Protein 4AZ9 (pdb70)

Organism: Homo sapiens (NCBI:txid9606)

Sequence (225 aa):
GTENLYFQSMEVVYIPSFRYEESDLERGYTVFKIEVLMNGRKHFVVEKRYSEFHALHKKLKKCIKTPEIPSKHVRNWVPKVLEQQRRQQGLETYLQAVILENEELPKLLFLDFLNNVGTENNLYFQSSMEVYIPSFRYEESDLERGYTVVFKIEVLLMNGRKHFVVEKRYSEFHALHKKLKKCIKTPEIPSKHVRNWVPKVLEQRRQGLETYLQAVILENEELPKLFLDFLNVRHL

Foldseek 3Di:
DCVVPDDDDKAKAFPDKDWDDDDPDDIWMKTWMWMDDDHDIDIDIDILQVLVVLVVVVVVPDPFDDAPDSDDRDPDPVNVVVNRVRSNVRLRCQVVPDPDHDPSNCVNGVD/DVLCVQAQFKQKAQPDKDWDDDDPDDIFMWTWMWIRHNNDIDIDIDGLVRVVVLVVVCVVPDPFDDQPDPPFPCVDVVRVVVNRVRSRVRLVCQRVPDVDHDPSNCVNVVHDDD

B-factor: mean 27.68, std 10.15, range [14.05, 76.56]

Secondary structure (DSSP, 8-state):
--TT------EEEEEEEEEE--TTS--EEEEEEEEEETTEEEEEEEEHHHHHHHHHHHTTTSPPPP---S--S---HHHHHHHHHHHHHHHHHHHHH-SS--HHHHHHTT-/--GGGGGS--EEEEEEEEEE--TTSPPEEEEEEEEEETTEEEEEEE-HHHHHHHHHHHTTTSPPPPPPPS-S-TTSHHHHHHHHHHHHHHHHHHHHH-SS--HHHHHHTT----

CATH classification: 3.30.1520.10

Nearest PDB structures (foldseek):
  4az9-assembly2_A-3  TM=1.009E+00  e=9.376E-22  Homo sapiens
  2ett-assembly1_A  TM=7.775E-01  e=1.483E-07  Homo sapiens
  3p0c-assembly3_B-2  TM=7.706E-01  e=1.339E-06  Homo sapiens
  2red-assembly1_A  TM=8.421E-01  e=9.042E-05  Homo sapiens
  6koi-assembly8_O  TM=8.508E-01  e=8.491E-05  Homo sapiens

Radius of gyration: 22.61 Å; Cα contacts (8 Å, |Δi|>4): 314; chains: 2; bounding box: 45×58×61 Å

GO terms:
  GO:0005515 protein binding (F, IPI)

Structure (mmCIF, N/CA/C/O backbone):
data_4AZ9
#
_entry.id   4AZ9
#
_cell.length_a   43.526
_cell.length_b   54.241
_cell.length_c   122.660
_cell.angle_alpha   90.00
_cell.angle_beta   90.00
_cell.angle_gamma   90.00
#
_symmetry.space_group_name_H-M   'P 21 21 21'
#
loop_
_entity.id
_entity.type
_entity.pdbx_description
1 polymer 'SORTING NEXIN-24'
2 non-polymer 1,2-ETHANEDIOL
3 water water
#
loop_
_atom_site.group_PDB
_atom_site.id
_atom_site.type_symbol
_atom_site.label_atom_id
_atom_site.label_alt_id
_atom_site.label_comp_id
_atom_site.label_asym_id
_atom_site.label_entity_id
_atom_site.label_seq_id
_atom_site.pdbx_PDB_ins_code
_atom_site.Cartn_x
_atom_site.Cartn_y
_atom_site.Cartn_z
_atom_site.occupancy
_atom_site.B_iso_or_equiv
_atom_site.auth_seq_id
_atom_site.auth_comp_id
_atom_site.auth_asym_id
_atom_site.auth_atom_id
_atom_site.pdbx_PDB_model_num
ATOM 1 N N . GLY A 1 14 ? -10.823 43.141 -37.909 1.00 42.04 -8 GLY A N 1
ATOM 2 C CA . GLY A 1 14 ? -12.032 43.021 -38.790 1.00 36.72 -8 GLY A CA 1
ATOM 3 C C . GLY A 1 14 ? -12.495 41.587 -38.817 1.00 33.76 -8 GLY A C 1
ATOM 4 O O . GLY A 1 14 ? -12.935 41.078 -37.804 1.00 34.53 -8 GLY A O 1
ATOM 5 N N . THR A 1 15 ? -12.330 40.910 -39.958 1.00 28.32 -7 THR A N 1
ATOM 6 C CA . THR A 1 15 ? -12.790 39.550 -40.118 1.00 26.48 -7 THR A CA 1
ATOM 7 C C . THR A 1 15 ? -11.639 38.586 -40.142 1.00 27.71 -7 THR A C 1
ATOM 8 O O . THR A 1 15 ? -11.814 37.445 -40.584 1.00 26.04 -7 THR A O 1
ATOM 12 N N . GLU A 1 16 ? -10.490 39.034 -39.636 1.00 30.19 -6 GLU A N 1
ATOM 13 C CA . GLU A 1 16 ? -9.266 38.251 -39.710 1.00 35.62 -6 GLU A CA 1
ATOM 14 C C . GLU A 1 16 ? -9.373 36.884 -39.033 1.00 36.97 -6 GLU A C 1
ATOM 15 O O . GLU A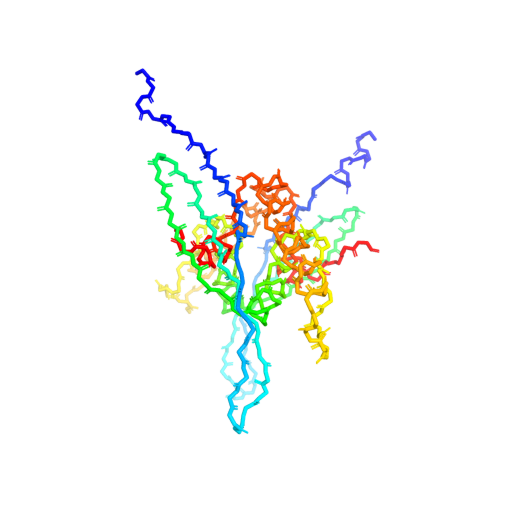 1 16 ? -8.766 35.909 -39.493 1.00 41.47 -6 GLU A O 1
ATOM 21 N N . ASN A 1 17 ? -10.126 36.809 -37.947 1.00 35.64 -5 ASN A N 1
ATOM 22 C CA . ASN A 1 17 ? -10.253 35.564 -37.206 1.00 37.82 -5 ASN A CA 1
ATOM 23 C C . ASN A 1 17 ? -11.452 34.705 -37.633 1.00 32.68 -5 ASN A C 1
ATOM 24 O O . ASN A 1 17 ? -11.737 33.687 -37.016 1.00 35.55 -5 ASN A O 1
ATOM 29 N N . LEU A 1 18 ? -12.102 35.083 -38.731 1.00 28.14 -4 LEU A N 1
ATOM 30 C CA . LEU A 1 18 ? -13.249 34.365 -39.234 1.00 25.57 -4 LEU A CA 1
ATOM 31 C C . LEU A 1 18 ? -12.894 33.581 -40.480 1.00 25.81 -4 LEU A C 1
ATOM 32 O O . LEU A 1 18 ? -12.066 34.035 -41.277 1.00 26.80 -4 LEU A O 1
ATOM 37 N N . TYR A 1 19 ? -13.511 32.410 -40.648 1.00 24.64 -3 TYR A N 1
ATOM 38 C CA . TYR A 1 19 ? -13.336 31.642 -41.873 1.00 26.19 -3 TYR A CA 1
ATOM 39 C C . TYR A 1 19 ? -14.618 30.892 -42.272 1.00 24.72 -3 TYR A C 1
ATOM 40 O O . TYR A 1 19 ? -15.459 30.581 -41.455 1.00 22.55 -3 TYR A O 1
ATOM 49 N N . PHE A 1 20 ? -14.746 30.611 -43.559 1.00 23.83 -2 PHE A N 1
ATOM 50 C CA . PHE A 1 20 ? -15.891 29.843 -44.046 1.00 25.30 -2 PHE A CA 1
ATOM 51 C C . PHE A 1 20 ? -15.738 28.366 -43.838 1.00 28.41 -2 PHE A C 1
ATOM 52 O O . PHE A 1 20 ? -14.675 27.798 -44.093 1.00 29.57 -2 PHE A O 1
ATOM 60 N N . GLN A 1 21 ? -16.821 27.730 -43.439 1.00 29.70 -1 GLN A N 1
ATOM 61 C CA . GLN A 1 21 ? -16.841 26.295 -43.247 1.00 35.73 -1 GLN A CA 1
ATOM 62 C C . GLN A 1 21 ? -17.718 25.866 -44.365 1.00 39.18 -1 GLN A C 1
ATOM 63 O O . GLN A 1 21 ? -18.933 25.991 -44.285 1.00 43.00 -1 GLN A O 1
ATOM 65 N N . SER A 1 22 ? -17.090 25.441 -45.446 1.00 41.42 0 SER A N 1
ATOM 66 C CA . SER A 1 22 ? -17.783 25.195 -46.670 1.00 46.59 0 SER A CA 1
ATOM 67 C C . SER A 1 22 ? -17.207 23.901 -47.234 1.00 49.05 0 SER A C 1
ATOM 68 O O . SER A 1 22 ? -16.039 23.807 -47.543 1.00 51.00 0 SER A O 1
ATOM 71 N N . MET A 1 23 ? -18.007 22.880 -47.288 1.00 34.80 1 MET A N 1
ATOM 72 C CA . MET A 1 23 ? -17.550 21.650 -47.938 1.00 33.35 1 MET A CA 1
ATOM 73 C C . MET A 1 23 ? -18.724 21.108 -48.650 1.00 30.75 1 MET A C 1
ATOM 74 O O . MET A 1 23 ? -19.796 21.050 -48.058 1.00 29.99 1 MET A O 1
ATOM 79 N N . GLU A 1 24 ? -18.540 20.731 -49.923 1.00 28.59 2 GLU A N 1
ATOM 80 C CA . GLU A 1 24 ? -19.547 19.995 -50.672 1.00 27.64 2 GLU A CA 1
ATOM 81 C C . GLU A 1 24 ? -18.914 18.698 -51.181 1.00 24.98 2 GLU A C 1
ATOM 82 O O . GLU A 1 24 ? -17.710 18.648 -51.428 1.00 24.89 2 GLU A O 1
ATOM 88 N N . VAL A 1 25 ? -19.735 17.682 -51.347 1.00 22.75 3 VAL A N 1
ATOM 89 C CA A VAL A 1 25 ? -19.264 16.369 -51.834 0.78 22.17 3 VAL A CA 1
ATOM 90 C CA B VAL A 1 25 ? -19.258 16.396 -51.816 0.22 21.69 3 VAL A CA 1
ATOM 91 C C . VAL A 1 25 ? -20.225 15.815 -52.857 1.00 21.22 3 VAL A C 1
ATOM 92 O O . VAL A 1 25 ? -21.459 15.977 -52.729 1.00 22.22 3 VAL A O 1
ATOM 99 N N . TYR A 1 26 ? -19.655 15.233 -53.913 1.00 21.01 4 TYR A N 1
ATOM 100 C CA . TYR A 1 26 ? -20.407 14.559 -55.000 1.00 21.59 4 TYR A CA 1
ATOM 101 C C . TYR A 1 26 ? -19.671 13.288 -55.368 1.00 20.45 4 TYR A C 1
ATOM 102 O O . TYR A 1 26 ? -18.487 13.115 -55.037 1.00 18.82 4 TYR A O 1
ATOM 111 N N . ILE A 1 27 ? -20.394 12.364 -55.992 1.00 20.56 5 ILE A N 1
ATOM 112 C CA . ILE A 1 27 ? -19.773 11.143 -56.520 1.00 18.90 5 ILE A CA 1
ATOM 113 C C . ILE A 1 27 ? -20.145 11.090 -58.015 1.00 20.33 5 ILE A C 1
ATOM 114 O O . ILE A 1 27 ? -21.156 10.484 -58.394 1.00 20.78 5 ILE A O 1
ATOM 119 N N . PRO A 1 28 ? -19.335 11.733 -58.881 1.00 20.95 6 PRO A N 1
ATOM 120 C CA . PRO A 1 28 ? -19.721 11.834 -60.277 1.00 22.76 6 PRO A CA 1
ATOM 121 C C . PRO A 1 28 ? -19.535 10.556 -61.102 1.00 22.54 6 PRO A C 1
ATOM 122 O O . PRO A 1 28 ? -20.122 10.441 -62.158 1.00 24.77 6 PRO A O 1
ATOM 126 N N . SER A 1 29 ? -18.702 9.644 -60.639 1.00 21.76 7 SER A N 1
ATOM 127 C CA . SER A 1 29 ? -18.326 8.491 -61.478 1.00 21.27 7 SER A CA 1
ATOM 128 C C . SER A 1 29 ? -17.994 7.260 -60.676 1.00 20.03 7 SER A C 1
ATOM 129 O O . SER A 1 29 ? -17.680 7.335 -59.481 1.00 17.96 7 SER A O 1
ATOM 132 N N . PHE A 1 30 ? -18.079 6.121 -61.353 1.00 19.21 8 PHE A N 1
ATOM 133 C CA . PHE A 1 30 ? -17.652 4.877 -60.819 1.00 18.92 8 PHE A CA 1
ATOM 134 C C . PHE A 1 30 ? -17.067 3.949 -61.875 1.00 18.72 8 PHE A C 1
ATOM 135 O O . PHE A 1 30 ? -17.296 4.102 -63.079 1.00 18.46 8 PHE A O 1
ATOM 143 N N . ARG A 1 31 ? -16.344 2.947 -61.403 1.00 18.20 9 ARG A N 1
ATOM 144 C CA . ARG A 1 31 ? -15.855 1.831 -62.252 1.00 20.72 9 ARG A CA 1
ATOM 145 C C . ARG A 1 31 ? -16.024 0.481 -61.536 1.00 21.21 9 ARG A C 1
ATOM 146 O O . ARG A 1 31 ? -15.725 0.354 -60.334 1.00 21.76 9 ARG A O 1
ATOM 154 N N . TYR A 1 32 ? -16.526 -0.500 -62.267 1.00 19.16 10 TYR A N 1
ATOM 155 C CA . TYR A 1 32 ? -16.632 -1.863 -61.785 1.00 18.95 10 TYR A CA 1
ATOM 156 C C . TYR A 1 32 ? -15.535 -2.661 -62.478 1.00 19.02 10 TYR A C 1
ATOM 157 O O . TYR A 1 32 ? -15.434 -2.645 -63.708 1.00 18.28 10 TYR A O 1
ATOM 166 N N . GLU A 1 33 ? -14.709 -3.324 -61.668 1.00 20.15 11 GLU A N 1
ATOM 167 C CA . GLU A 1 33 ? -13.490 -3.982 -62.126 1.00 21.70 11 GLU A CA 1
ATOM 168 C C . GLU A 1 33 ? -13.604 -5.474 -61.842 1.00 21.55 11 GLU A C 1
ATOM 169 O O . GLU A 1 33 ? -13.875 -5.888 -60.719 1.00 20.14 11 GLU A O 1
ATOM 175 N N . GLU A 1 34 ? -13.361 -6.286 -62.847 1.00 23.13 12 GLU A N 1
ATOM 176 C CA . GLU A 1 34 ? -13.257 -7.700 -62.652 1.00 26.02 12 GLU A CA 1
ATOM 177 C C . GLU A 1 34 ? -11.914 -8.190 -63.186 1.00 27.29 12 GLU A C 1
ATOM 178 O O . GLU A 1 34 ? -11.568 -7.918 -64.298 1.00 24.91 12 GLU A O 1
ATOM 184 N N . SER A 1 35 ? -11.165 -8.924 -62.374 1.00 31.81 13 SER A N 1
ATOM 185 C CA . SER A 1 35 ? -9.849 -9.426 -62.825 1.00 37.06 13 SER A CA 1
ATOM 186 C C . SER A 1 35 ? -9.597 -10.820 -62.337 1.00 40.84 13 SER A C 1
ATOM 187 O O . SER A 1 35 ? -9.956 -11.160 -61.229 1.00 39.53 13 SER A O 1
ATOM 190 N N . ASP A 1 36 ? -8.951 -11.615 -63.195 1.00 45.53 14 ASP A N 1
ATOM 191 C CA . ASP A 1 36 ? -9.152 -13.086 -63.304 1.00 48.96 14 ASP A CA 1
ATOM 192 C C . ASP A 1 36 ? -9.287 -13.966 -62.065 1.00 48.40 14 ASP A C 1
ATOM 193 O O . ASP A 1 36 ? -10.102 -14.904 -62.055 1.00 54.01 14 ASP A O 1
ATOM 198 N N . LEU A 1 37 ? -8.468 -13.725 -61.050 1.00 47.02 15 LEU A N 1
ATOM 199 C CA . LEU A 1 37 ? -8.548 -14.527 -59.813 1.00 46.84 15 LEU A CA 1
ATOM 200 C C . LEU A 1 37 ? -9.143 -13.756 -58.641 1.00 45.68 15 LEU A C 1
ATOM 201 O O . LEU A 1 37 ? -8.931 -14.128 -57.474 1.00 44.99 15 LEU A O 1
ATOM 206 N N . GLU A 1 38 ? -9.840 -12.662 -58.940 1.00 41.21 16 GLU A N 1
ATOM 207 C CA . GLU A 1 38 ? -10.385 -11.814 -57.906 1.00 40.32 16 GLU A CA 1
ATOM 208 C C . GLU A 1 38 ? -11.899 -11.665 -57.967 1.00 37.33 16 GLU A C 1
ATOM 209 O O . GLU A 1 38 ? -12.529 -11.826 -59.012 1.00 38.94 16 GLU A O 1
ATOM 215 N N . ARG A 1 39 ? -12.463 -11.321 -56.817 1.00 35.72 17 ARG A N 1
ATOM 216 C CA . ARG A 1 39 ? -13.844 -10.917 -56.724 1.00 34.45 17 ARG A CA 1
ATOM 217 C C . ARG A 1 39 ? -13.973 -9.573 -57.485 1.00 30.07 17 ARG A C 1
ATOM 218 O O . ARG A 1 39 ? -13.094 -8.742 -57.361 1.00 31.47 17 ARG A O 1
ATOM 220 N N . GLY A 1 40 ? -15.021 -9.382 -58.272 1.00 29.03 18 GLY A N 1
ATOM 221 C CA . GLY A 1 40 ? -15.313 -8.073 -58.866 1.00 27.34 18 GLY A CA 1
ATOM 222 C C . GLY A 1 40 ? -15.527 -7.069 -57.759 1.00 25.82 18 GLY A C 1
ATOM 223 O O . GLY A 1 40 ? -15.922 -7.434 -56.641 1.00 26.72 18 GLY A O 1
ATOM 224 N N . TYR A 1 41 ? -15.197 -5.804 -58.014 1.00 23.16 19 TYR A N 1
ATOM 225 C CA . TYR A 1 41 ? -15.349 -4.766 -56.988 1.00 21.71 19 TYR A CA 1
ATOM 226 C C . TYR A 1 41 ? -15.624 -3.443 -57.706 1.00 20.22 19 TYR A C 1
ATOM 227 O O . TYR A 1 41 ? -15.315 -3.314 -58.891 1.00 18.27 19 TYR A O 1
ATOM 236 N N . THR A 1 42 ? -16.222 -2.491 -56.995 1.00 18.93 20 THR A N 1
ATOM 237 C CA . THR A 1 42 ? -16.551 -1.212 -57.576 1.00 18.39 20 THR A CA 1
ATOM 238 C C . THR A 1 42 ? -15.806 -0.102 -56.863 1.00 19.22 20 THR A C 1
ATOM 239 O O . THR A 1 42 ? -15.738 -0.105 -55.623 1.00 19.96 20 THR A O 1
ATOM 243 N N . VAL A 1 43 ? -15.291 0.860 -57.629 1.00 17.96 21 VAL A N 1
ATOM 244 C CA . VAL A 1 43 ? -14.582 2.015 -57.086 1.00 17.59 21 VAL A CA 1
ATOM 245 C C . VAL A 1 43 ? -15.371 3.270 -57.445 1.00 17.47 21 VAL A C 1
ATOM 246 O O . VAL A 1 43 ? -15.672 3.485 -58.648 1.00 18.45 21 VAL A O 1
ATOM 250 N N . PHE A 1 44 ? -15.689 4.072 -56.442 1.00 16.39 22 PHE A N 1
ATOM 251 C CA . PHE A 1 44 ? -16.434 5.298 -56.614 1.00 16.65 22 PHE A CA 1
ATOM 252 C C . PHE A 1 44 ? -15.469 6.499 -56.519 1.00 17.88 22 PHE A C 1
ATOM 253 O O . PHE A 1 44 ? -14.645 6.562 -55.619 1.00 19.03 22 PHE A O 1
ATOM 261 N N . LYS A 1 45 ? -15.615 7.460 -57.418 1.00 17.83 23 LYS A N 1
ATOM 262 C CA . LYS A 1 45 ? -14.809 8.686 -57.406 1.00 18.30 23 LYS A CA 1
ATOM 263 C C . LYS A 1 45 ? -15.599 9.787 -56.729 1.00 18.37 23 LYS A C 1
ATOM 264 O O . LYS A 1 45 ? -16.625 10.211 -57.243 1.00 18.24 23 LYS A O 1
ATOM 268 N N . ILE A 1 46 ? -15.088 10.225 -55.588 1.00 17.62 24 ILE A N 1
ATOM 269 C CA . ILE A 1 46 ? -15.718 11.261 -54.772 1.00 18.41 24 ILE A CA 1
ATOM 270 C C . ILE A 1 46 ? -15.036 12.588 -55.089 1.00 20.13 24 ILE A C 1
ATOM 271 O O . ILE A 1 46 ? -13.793 12.697 -55.050 1.00 21.05 24 ILE A O 1
ATOM 276 N N . GLU A 1 47 ? -15.829 13.589 -55.391 1.00 20.40 25 GLU A N 1
ATOM 277 C CA . GLU A 1 47 ? -15.353 14.945 -55.646 1.00 23.20 25 GLU A CA 1
ATOM 278 C C . GLU A 1 47 ? -15.601 15.759 -54.391 1.00 23.28 25 GLU A C 1
ATOM 279 O O . GLU A 1 47 ? -16.733 15.786 -53.919 1.00 22.82 25 GLU A O 1
ATOM 285 N N . VAL A 1 48 ? -14.552 16.416 -53.878 1.00 24.90 26 VAL A N 1
ATOM 286 C CA . VAL A 1 48 ? -14.652 17.196 -52.655 1.00 23.84 26 VAL A CA 1
ATOM 287 C C . VAL A 1 48 ? -14.343 18.665 -52.962 1.00 26.10 26 VAL A C 1
ATOM 288 O O . VAL A 1 48 ? -13.284 18.995 -53.483 1.00 26.03 26 VAL A O 1
ATOM 292 N N . LEU A 1 49 ? -15.294 19.524 -52.632 1.00 28.17 27 LEU A N 1
ATOM 293 C CA . LEU A 1 49 ? -15.161 20.958 -52.893 1.00 32.65 27 LEU A CA 1
ATOM 294 C C . LEU A 1 49 ? -15.068 21.730 -51.609 1.00 34.88 27 LEU A C 1
ATOM 295 O O . LEU A 1 49 ? -15.933 21.622 -50.761 1.00 32.61 27 LEU A O 1
ATOM 300 N N . MET A 1 50 ? -14.038 22.566 -51.474 1.00 41.63 28 MET A N 1
ATOM 301 C CA . MET A 1 50 ? -13.981 23.467 -50.327 1.00 45.32 28 MET A CA 1
ATOM 302 C C . MET A 1 50 ? -12.996 24.602 -50.492 1.00 50.39 28 MET A C 1
ATOM 303 O O . MET A 1 50 ? -11.981 24.453 -51.184 1.00 52.68 28 MET A O 1
ATOM 308 N N . ASN A 1 51 ? -13.312 25.735 -49.861 1.00 49.98 29 ASN A N 1
ATOM 309 C CA . ASN A 1 51 ? -12.379 26.862 -49.746 1.00 55.08 29 ASN A CA 1
ATOM 310 C C . ASN A 1 51 ? -11.755 27.232 -51.068 1.00 53.61 29 ASN A C 1
ATOM 311 O O . ASN A 1 51 ? -10.564 27.530 -51.123 1.00 59.91 29 ASN A O 1
ATOM 313 N N . GLY A 1 52 ? -12.559 27.228 -52.130 1.00 53.91 30 GLY A N 1
ATOM 314 C CA . GLY A 1 52 ? -12.082 27.587 -53.460 1.00 56.68 30 GLY A CA 1
ATOM 315 C C . GLY A 1 52 ? -11.267 26.532 -54.198 1.00 56.69 30 GLY A C 1
ATOM 316 O O . GLY A 1 52 ? -10.574 26.872 -55.157 1.00 59.42 30 GLY A O 1
ATOM 317 N N . ARG A 1 53 ? -11.343 25.264 -53.783 1.00 51.87 31 ARG A N 1
ATOM 318 C CA . ARG A 1 53 ? -10.603 24.203 -54.470 1.00 50.15 31 ARG A CA 1
ATOM 319 C C . ARG A 1 53 ? -11.340 22.858 -54.483 1.00 46.13 31 ARG A C 1
ATOM 320 O O . ARG A 1 53 ? -12.257 22.612 -53.715 1.00 46.14 31 ARG A O 1
ATOM 322 N N . LYS A 1 54 ? -10.880 21.987 -55.356 1.00 44.12 32 LYS A N 1
ATOM 323 C CA . LYS A 1 54 ? -11.571 20.741 -55.665 1.00 40.40 32 LYS A CA 1
ATOM 324 C C . LYS A 1 54 ? -10.508 19.663 -55.639 1.00 37.32 32 LYS A C 1
ATOM 325 O O . LYS A 1 54 ? -9.379 19.894 -56.048 1.00 39.36 32 LYS A O 1
ATOM 329 N N . HIS A 1 55 ? -10.846 18.496 -55.133 1.00 32.15 33 HIS A N 1
ATOM 330 C CA . HIS A 1 55 ? -9.959 17.349 -55.251 1.00 30.53 33 HIS A CA 1
ATOM 331 C C . HIS A 1 55 ? -10.829 16.120 -55.331 1.00 28.50 33 HIS A C 1
ATOM 332 O O . HIS A 1 55 ? -12.038 16.161 -55.079 1.00 27.19 33 HIS A O 1
ATOM 339 N N . PHE A 1 56 ? -10.202 15.024 -55.721 1.00 28.36 34 PHE A N 1
ATOM 340 C CA . PHE A 1 56 ? -10.897 13.760 -55.927 1.00 27.35 34 PHE A CA 1
ATOM 341 C C . PHE A 1 56 ? -10.289 12.683 -55.055 1.00 25.95 34 PHE A C 1
ATOM 342 O O . PHE A 1 56 ? -9.091 12.679 -54.800 1.00 27.28 34 PHE A O 1
ATOM 350 N N . VAL A 1 57 ? -11.136 11.776 -54.580 1.00 24.07 35 VAL A N 1
ATOM 351 C CA A VAL A 1 57 ? -10.620 10.602 -53.906 0.70 23.25 35 VAL A CA 1
ATOM 352 C CA B VAL A 1 57 ? -10.698 10.634 -53.817 0.30 22.90 35 VAL A CA 1
ATOM 353 C C . VAL A 1 57 ? -11.421 9.392 -54.340 1.00 21.71 35 VAL A C 1
ATOM 354 O O . VAL A 1 57 ? -12.633 9.430 -54.437 1.00 21.01 35 VAL A O 1
ATOM 361 N N . GLU A 1 58 ? -10.709 8.317 -54.645 1.00 20.94 36 GLU A N 1
ATOM 362 C CA . GLU A 1 58 ? -11.378 7.045 -55.059 1.00 21.65 36 GLU A CA 1
ATOM 363 C C . GLU A 1 58 ? -11.506 6.103 -53.884 1.00 20.61 36 GLU A C 1
ATOM 364 O O . GLU A 1 58 ? -10.556 5.914 -53.139 1.00 21.88 36 GLU A O 1
ATOM 370 N N . LYS A 1 59 ? -12.665 5.485 -53.736 1.00 18.94 37 LYS A N 1
ATOM 371 C CA . LYS A 1 59 ? -12.909 4.539 -52.650 1.00 19.07 37 LYS A CA 1
ATOM 372 C C . LYS A 1 59 ? -13.685 3.340 -53.169 1.00 18.88 37 LYS A C 1
ATOM 373 O O . LYS A 1 59 ? -14.677 3.491 -53.894 1.00 18.05 37 LYS A O 1
ATOM 379 N N . ARG A 1 60 ? -13.273 2.157 -52.755 1.00 20.71 38 ARG A N 1
ATOM 380 C CA . ARG A 1 60 ? -14.082 0.959 -53.047 1.00 20.71 38 ARG A CA 1
ATOM 381 C C . ARG A 1 60 ? -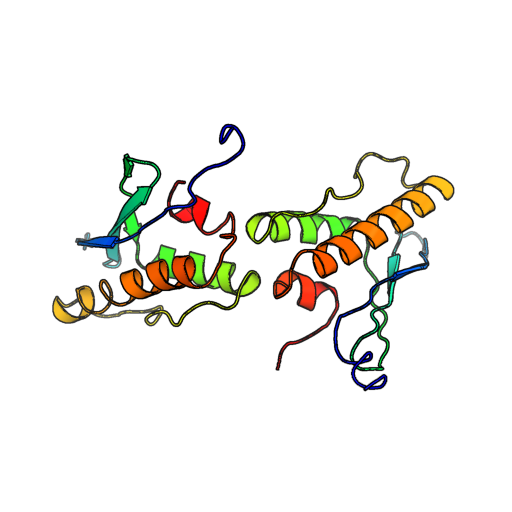15.327 0.961 -52.188 1.00 18.84 38 ARG A C 1
ATOM 382 O O . ARG A 1 60 ? -15.370 1.576 -51.088 1.00 18.46 38 ARG A O 1
ATOM 390 N N . TYR A 1 61 ? -16.337 0.249 -52.670 1.00 17.71 39 TYR A N 1
ATOM 391 C CA . TYR A 1 61 ? -17.559 0.147 -51.950 1.00 16.98 39 TYR A CA 1
ATOM 392 C C . TYR A 1 61 ? -17.323 -0.304 -50.521 1.00 16.99 39 TYR A C 1
ATOM 393 O O . TYR A 1 61 ? -17.914 0.257 -49.586 1.00 17.17 39 TYR A O 1
ATOM 402 N N . SER A 1 62 ? -16.442 -1.276 -50.321 1.00 18.83 40 SER A N 1
ATOM 403 C CA . SER A 1 62 ? -16.168 -1.751 -48.969 1.00 19.97 40 SER A CA 1
ATOM 404 C C . SER A 1 62 ? -15.630 -0.659 -48.029 1.00 19.27 40 SER A C 1
ATOM 405 O O . SER A 1 62 ? -15.834 -0.714 -46.801 1.00 20.06 40 SER A O 1
ATOM 408 N N . GLU A 1 63 ? -14.906 0.300 -48.572 1.00 18.41 41 GLU A N 1
ATOM 409 C CA . GLU A 1 63 ? -14.334 1.355 -47.748 1.00 18.52 41 GLU A CA 1
ATOM 410 C C . GLU A 1 63 ? -15.396 2.293 -47.171 1.00 17.13 41 GLU A C 1
ATOM 411 O O . GLU A 1 63 ? -15.231 2.834 -46.054 1.00 16.92 41 GLU A O 1
ATOM 417 N N . PHE A 1 64 ? -16.503 2.450 -47.895 1.00 16.85 42 PHE A N 1
ATOM 418 C CA . PHE A 1 64 ? -17.619 3.228 -47.365 1.00 16.78 42 PHE A CA 1
ATOM 419 C C . PHE A 1 64 ? -18.200 2.527 -46.143 1.00 16.31 42 PHE A C 1
ATOM 420 O O . PHE A 1 64 ? -18.551 3.165 -45.165 1.00 15.33 42 PHE A O 1
ATOM 428 N N . HIS A 1 65 ? -18.332 1.207 -46.209 1.00 17.04 43 HIS A N 1
ATOM 429 C CA . HIS A 1 65 ? -18.881 0.471 -45.081 1.00 18.08 43 HIS A CA 1
ATOM 430 C C . HIS A 1 65 ? -17.958 0.391 -43.887 1.00 18.64 43 HIS A C 1
ATOM 431 O O . HIS A 1 65 ? -18.421 0.426 -42.746 1.00 18.82 43 HIS A O 1
ATOM 438 N N . ALA A 1 66 ? -16.649 0.333 -44.142 1.00 19.35 44 ALA A N 1
ATOM 439 C CA . ALA A 1 66 ? -15.659 0.407 -43.073 1.00 19.55 44 ALA A CA 1
ATOM 440 C C . ALA A 1 66 ? -15.729 1.775 -42.351 1.00 19.55 44 ALA A C 1
ATOM 441 O O . ALA A 1 66 ? -15.640 1.846 -41.117 1.00 19.85 44 ALA A O 1
ATOM 443 N N . LEU A 1 67 ? -15.868 2.843 -43.124 1.00 18.41 45 LEU A N 1
ATOM 444 C CA . LEU A 1 67 ? -16.141 4.192 -42.591 1.00 18.03 45 LEU A CA 1
ATOM 445 C C . LEU A 1 67 ? -17.371 4.197 -41.716 1.00 18.48 45 LEU A C 1
ATOM 446 O O . LEU A 1 67 ? -17.337 4.669 -40.574 1.00 18.79 45 LEU A O 1
ATOM 451 N N . HIS A 1 68 ? -18.472 3.662 -42.251 1.00 17.68 46 HIS A N 1
ATOM 452 C CA . HIS A 1 68 ? -19.757 3.706 -41.592 1.00 17.45 46 HIS A CA 1
ATOM 453 C C . HIS A 1 68 ? -19.687 3.015 -40.245 1.00 18.12 46 HIS A C 1
ATOM 454 O O . HIS A 1 68 ? -20.196 3.538 -39.253 1.00 18.35 46 HIS A O 1
ATOM 461 N N . LYS A 1 69 ? -19.021 1.858 -40.204 1.00 19.01 47 LYS A N 1
ATOM 462 C CA . LYS A 1 69 ? -18.908 1.096 -38.971 1.00 20.57 47 LYS A CA 1
ATOM 463 C C . LYS A 1 69 ? -18.227 1.917 -37.890 1.00 20.44 47 LYS A C 1
ATOM 464 O O . LYS A 1 69 ? -18.655 1.928 -36.747 1.00 20.34 47 LYS A O 1
ATOM 470 N N . LYS A 1 70 ? -17.168 2.607 -38.262 1.00 21.10 48 LYS A N 1
ATOM 471 C CA . LYS A 1 70 ? -16.482 3.484 -37.332 1.00 23.30 48 LYS A CA 1
ATOM 472 C C . LYS A 1 70 ? -17.269 4.718 -36.976 1.00 20.86 48 LYS A C 1
ATOM 473 O O . LYS A 1 70 ? -17.320 5.114 -35.806 1.00 19.94 48 LYS A O 1
ATOM 478 N N . LEU A 1 71 ? -17.902 5.334 -37.967 1.00 20.35 49 LEU A N 1
ATOM 479 C CA . LEU A 1 71 ? -18.634 6.576 -37.753 1.00 20.56 49 LEU A CA 1
ATOM 480 C C . LEU A 1 71 ? -19.786 6.422 -36.779 1.00 21.12 49 LEU A C 1
ATOM 481 O O . LEU A 1 71 ? -20.077 7.353 -36.050 1.00 21.52 49 LEU A O 1
ATOM 486 N N . LYS A 1 72 ? -20.434 5.268 -36.790 1.00 20.84 50 LYS A N 1
ATOM 487 C CA . LYS A 1 72 ? -21.570 4.999 -35.926 1.00 24.14 50 LYS A CA 1
ATOM 488 C C . LYS A 1 72 ? -21.191 5.106 -34.467 1.00 23.86 50 LYS A C 1
ATOM 489 O O . LYS A 1 72 ? -22.040 5.362 -33.641 1.00 23.64 50 LYS A O 1
ATOM 495 N N . LYS A 1 73 ? -19.919 4.887 -34.168 1.00 22.50 51 LYS A N 1
ATOM 496 C CA . LYS A 1 73 ? -19.424 5.001 -32.803 1.00 24.56 51 LYS A CA 1
ATOM 497 C C . LYS A 1 73 ? -19.211 6.454 -32.382 1.00 22.70 51 LYS A C 1
ATOM 498 O O . LYS A 1 73 ? -18.960 6.712 -31.202 1.00 22.23 51 LYS A O 1
ATOM 504 N N . CYS A 1 74 ? -19.202 7.357 -33.359 1.00 21.65 52 CYS A N 1
ATOM 505 C CA . CYS A 1 74 ? -18.971 8.781 -33.172 1.00 22.94 52 CYS A CA 1
ATOM 506 C C . CYS A 1 74 ? -20.259 9.592 -33.168 1.00 23.04 52 CYS A C 1
ATOM 507 O O . CYS A 1 74 ? -20.442 10.483 -32.339 1.00 22.56 52 CYS A O 1
ATOM 510 N N . ILE A 1 75 ? -21.110 9.344 -34.161 1.00 22.39 53 ILE A N 1
ATOM 511 C CA . ILE A 1 75 ? -22.284 10.152 -34.394 1.00 23.52 53 ILE A CA 1
ATOM 512 C C . ILE A 1 75 ? -23.445 9.287 -34.773 1.00 23.93 53 ILE A C 1
ATOM 513 O O . ILE A 1 75 ? -23.270 8.122 -35.099 1.00 23.98 53 ILE A O 1
ATOM 518 N N . LYS A 1 76 ? -24.633 9.860 -34.751 1.00 25.17 54 LYS A N 1
ATOM 519 C CA . LYS A 1 76 ? -25.789 9.245 -35.384 1.00 25.58 54 LYS A CA 1
ATOM 520 C C . LYS A 1 76 ? -25.613 9.383 -36.902 1.00 25.09 54 LYS A C 1
ATOM 521 O O . LYS A 1 76 ? -25.475 10.487 -37.401 1.00 25.36 54 LYS A O 1
ATOM 524 N N . THR A 1 77 ? -25.581 8.261 -37.601 1.00 25.05 55 THR A N 1
ATOM 525 C CA . THR A 1 77 ? -25.261 8.269 -39.046 1.00 24.50 55 THR A CA 1
ATOM 526 C C . THR A 1 77 ? -26.531 8.291 -39.846 1.00 24.51 55 THR A C 1
ATOM 527 O O . THR A 1 77 ? -27.539 7.828 -39.378 1.00 25.49 55 THR A O 1
ATOM 531 N N . PRO A 1 78 ? -26.472 8.800 -41.076 1.00 23.59 56 PRO A N 1
ATOM 532 C CA . PRO A 1 78 ? -27.577 8.624 -42.001 1.00 24.47 56 PRO A CA 1
ATOM 533 C C . PRO A 1 78 ? -27.715 7.150 -42.420 1.00 24.28 56 PRO A C 1
ATOM 534 O O . PRO A 1 78 ? -26.796 6.351 -42.195 1.00 23.96 56 PRO A O 1
ATOM 538 N N . GLU A 1 79 ? -28.834 6.812 -43.077 1.00 25.45 57 GLU A N 1
ATOM 539 C CA . GLU A 1 79 ? -28.969 5.485 -43.682 1.00 25.13 57 GLU A CA 1
ATOM 540 C C . GLU A 1 79 ? -27.939 5.311 -44.805 1.00 22.82 57 GLU A C 1
ATOM 541 O O . GLU A 1 79 ? -27.632 6.253 -45.526 1.00 22.72 57 GLU A O 1
ATOM 544 N N . ILE A 1 80 ? -27.418 4.100 -44.953 1.00 22.97 58 ILE A N 1
ATOM 545 C CA . ILE A 1 80 ? -26.466 3.779 -46.019 1.00 21.74 58 ILE A CA 1
ATOM 546 C C . ILE A 1 80 ? -27.013 2.557 -46.794 1.00 21.45 58 ILE A C 1
ATOM 547 O O . ILE A 1 80 ? -27.686 1.717 -46.195 1.00 20.31 58 ILE A O 1
ATOM 552 N N . PRO A 1 81 ? -26.720 2.454 -48.110 1.00 22.15 59 PRO A N 1
ATOM 553 C CA . PRO A 1 81 ? -27.105 1.266 -48.849 1.00 22.46 59 PRO A CA 1
ATOM 554 C C . PRO A 1 81 ? -26.445 0.026 -48.277 1.00 21.67 59 PRO A C 1
ATOM 555 O O . PRO A 1 81 ? -25.441 0.119 -47.602 1.00 20.46 59 PRO A O 1
ATOM 559 N N . SER A 1 82 ? -26.987 -1.137 -48.582 1.00 23.21 60 SER A N 1
ATOM 560 C CA . SER A 1 82 ? -26.567 -2.349 -47.923 1.00 23.98 60 SER A CA 1
ATOM 561 C C . SER A 1 82 ? -25.105 -2.667 -48.183 1.00 22.88 60 SER A C 1
ATOM 562 O O . SER A 1 82 ? -24.565 -2.340 -49.231 1.00 22.62 60 SER A O 1
ATOM 565 N N . LYS A 1 83 ? -24.466 -3.288 -47.201 1.00 23.03 61 LYS A N 1
ATOM 566 C CA . LYS A 1 83 ? -23.015 -3.569 -47.269 1.00 23.36 61 LYS A CA 1
ATOM 567 C C . LYS A 1 83 ? -22.659 -4.486 -48.421 1.00 24.33 61 LYS A C 1
ATOM 568 O O . LYS A 1 83 ? -21.607 -4.371 -49.017 1.00 24.24 61 LYS A O 1
ATOM 574 N N . HIS A 1 84 ? -23.506 -5.445 -48.717 1.00 24.66 62 HIS A N 1
ATOM 575 C CA . HIS A 1 84 ? -23.137 -6.379 -49.778 1.00 26.85 62 HIS A CA 1
ATOM 576 C C . HIS A 1 84 ? -24.018 -6.279 -50.997 1.00 25.67 62 HIS A C 1
ATOM 577 O O . HIS A 1 84 ? -25.200 -5.985 -50.912 1.00 25.17 62 HIS A O 1
ATOM 584 N N . VAL A 1 85 ? -23.387 -6.456 -52.155 1.00 24.52 63 VAL A N 1
ATOM 585 C CA . VAL A 1 85 ? -23.998 -6.367 -53.469 1.00 23.25 63 VAL A CA 1
ATOM 586 C C . VAL A 1 85 ? -23.398 -7.523 -54.233 1.00 24.01 63 VAL A C 1
ATOM 587 O O . VAL A 1 85 ? -22.168 -7.577 -54.388 1.00 23.63 63 VAL A O 1
ATOM 591 N N . ARG A 1 86 ? -24.220 -8.465 -54.679 1.00 23.78 64 ARG A N 1
ATOM 592 C CA . ARG A 1 86 ? -23.721 -9.628 -55.395 1.00 24.88 64 ARG A CA 1
ATOM 593 C C . ARG A 1 86 ? -23.436 -9.311 -56.855 1.00 25.23 64 ARG A C 1
ATOM 594 O O . ARG A 1 86 ? -22.427 -9.738 -57.389 1.00 26.59 64 ARG A O 1
ATOM 602 N N . ASN A 1 87 ? -24.346 -8.589 -57.487 1.00 25.25 65 ASN A N 1
ATOM 603 C CA . ASN A 1 87 ? -24.342 -8.393 -58.945 1.00 25.87 65 ASN A CA 1
ATOM 604 C C . ASN A 1 87 ? -24.345 -6.942 -59.312 1.00 23.05 65 ASN A C 1
ATOM 605 O O . ASN A 1 87 ? -25.378 -6.277 -59.170 1.00 23.23 65 ASN A O 1
ATOM 610 N N . TRP A 1 88 ? -23.204 -6.431 -59.774 1.00 21.52 66 TRP A N 1
ATOM 611 C CA . TRP A 1 88 ? -23.108 -5.009 -60.122 1.00 20.81 66 TRP A CA 1
ATOM 612 C C . TRP A 1 88 ? -23.584 -4.715 -61.538 1.00 21.19 66 TRP A C 1
ATOM 613 O O . TRP A 1 88 ? -22.801 -4.331 -62.391 1.00 22.69 66 TRP A O 1
ATOM 624 N N . VAL A 1 89 ? -24.872 -4.881 -61.796 1.00 20.53 67 VAL A N 1
ATOM 625 C CA . VAL A 1 89 ? -25.439 -4.477 -63.069 1.00 20.32 67 VAL A CA 1
ATOM 626 C C . VAL A 1 89 ? -25.546 -2.933 -63.072 1.00 20.55 67 VAL A C 1
ATOM 627 O O . VAL A 1 89 ? -25.555 -2.299 -62.011 1.00 19.86 67 VAL A O 1
ATOM 631 N N . PRO A 1 90 ? -25.662 -2.323 -64.259 1.00 20.70 68 PRO A N 1
ATOM 632 C CA . PRO A 1 90 ? -25.634 -0.845 -64.324 1.00 21.50 68 PRO A CA 1
ATOM 633 C C . PRO A 1 90 ? -26.649 -0.103 -63.479 1.00 20.83 68 PRO A C 1
ATOM 634 O O . PRO A 1 90 ? -26.294 0.878 -62.849 1.00 20.40 68 PRO A O 1
ATOM 638 N N . LYS A 1 91 ? -27.883 -0.585 -63.389 1.00 21.75 69 LYS A N 1
ATOM 639 C CA . LYS A 1 91 ? -28.834 0.112 -62.539 1.00 22.35 69 LYS A CA 1
ATOM 640 C C . LYS A 1 91 ? -28.510 0.042 -61.036 1.00 21.05 69 LYS A C 1
ATOM 641 O O . LYS A 1 91 ? -28.787 0.960 -60.292 1.00 22.06 69 LYS A O 1
ATOM 644 N N . VAL A 1 92 ? -27.898 -1.039 -60.596 1.00 20.86 70 VAL A N 1
ATOM 645 C CA . VAL A 1 92 ? -27.467 -1.187 -59.217 1.00 19.69 70 VAL A CA 1
ATOM 646 C C . VAL A 1 92 ? -26.236 -0.323 -58.931 1.00 18.27 70 VAL A C 1
ATOM 647 O O . VAL A 1 92 ? -26.137 0.327 -57.879 1.00 18.37 70 VAL A O 1
ATOM 651 N N . LEU A 1 93 ? -25.346 -0.245 -59.894 1.00 18.78 71 LEU A N 1
ATOM 652 C CA . LEU A 1 93 ? -24.210 0.632 -59.765 1.00 18.05 71 LEU A CA 1
ATOM 653 C C . LEU A 1 93 ? -24.699 2.070 -59.546 1.00 17.89 71 LEU A C 1
ATOM 654 O O . LEU A 1 93 ? -24.226 2.764 -58.637 1.00 16.78 71 LEU A O 1
ATOM 659 N N . GLU A 1 94 ? -25.637 2.500 -60.375 1.00 19.12 72 GLU A N 1
ATOM 660 C CA . GLU A 1 94 ? -26.112 3.871 -60.294 1.00 20.32 72 GLU A CA 1
ATOM 661 C C . GLU A 1 94 ? -26.907 4.138 -58.981 1.00 21.10 72 GLU A C 1
ATOM 662 O O . GLU A 1 94 ? -26.766 5.227 -58.371 1.00 20.23 72 GLU A O 1
ATOM 668 N N A GLN A 1 95 ? -27.738 3.175 -58.580 0.50 21.56 73 GLN A N 1
ATOM 669 N N B GLN A 1 95 ? -27.742 3.191 -58.576 0.50 22.27 73 GLN A N 1
ATOM 670 C CA A GLN A 1 95 ? -28.505 3.281 -57.343 0.50 23.31 73 GLN A CA 1
ATOM 671 C CA B GLN A 1 95 ? -28.509 3.366 -57.352 0.50 24.62 73 GLN A CA 1
ATOM 672 C C A GLN A 1 95 ? -27.579 3.393 -56.128 0.50 21.97 73 GLN A C 1
ATOM 673 C C B GLN A 1 95 ? -27.580 3.403 -56.122 0.50 22.66 73 GLN A C 1
ATOM 674 O O A GLN A 1 95 ? -27.767 4.244 -55.260 0.50 21.11 73 GLN A O 1
ATOM 675 O O B GLN A 1 95 ? -27.761 4.238 -55.243 0.50 21.65 73 GLN A O 1
ATOM 686 N N . ARG A 1 96 ? -26.521 2.593 -56.115 1.00 21.18 74 ARG A N 1
ATOM 687 C CA . ARG A 1 96 ? -25.530 2.671 -55.041 1.00 20.18 74 ARG A CA 1
ATOM 688 C C . ARG A 1 96 ? -24.703 3.961 -55.110 1.00 18.84 74 ARG A C 1
ATOM 689 O O . ARG A 1 96 ? -24.430 4.553 -54.061 1.00 17.83 74 ARG A O 1
ATOM 697 N N . ARG A 1 97 ? -24.355 4.425 -56.318 1.00 17.68 75 ARG A N 1
ATOM 698 C CA . ARG A 1 97 ? -23.679 5.709 -56.445 1.00 17.58 75 ARG A CA 1
ATOM 699 C C . ARG A 1 97 ? -24.524 6.803 -55.799 1.00 17.91 75 ARG A C 1
ATOM 700 O O . ARG A 1 97 ? -24.018 7.620 -55.006 1.00 18.34 75 ARG A O 1
ATOM 708 N N A GLN A 1 98 ? -25.802 6.847 -56.148 0.46 19.38 76 GLN A N 1
ATOM 709 N N B GLN A 1 98 ? -25.797 6.837 -56.143 0.54 19.50 76 GLN A N 1
ATOM 710 C CA A GLN A 1 98 ? -26.714 7.873 -55.633 0.46 20.13 76 GLN A CA 1
ATOM 711 C CA B GLN A 1 98 ? -26.656 7.894 -55.633 0.54 20.25 76 GLN A CA 1
ATOM 712 C C A GLN A 1 98 ? -26.816 7.784 -54.126 0.46 19.81 76 GLN A C 1
ATOM 713 C C B GLN A 1 98 ? -26.812 7.787 -54.121 0.54 19.91 76 GLN A C 1
ATOM 714 O O A GLN A 1 98 ? -26.744 8.799 -53.447 0.46 19.60 76 GLN A O 1
ATOM 715 O O B GLN A 1 98 ? -26.751 8.799 -53.433 0.54 19.68 76 GLN A O 1
ATOM 726 N N . GLY A 1 99 ? -26.998 6.563 -53.624 1.00 19.47 77 GLY A N 1
ATOM 727 C CA . GLY A 1 99 ? -27.159 6.316 -52.204 1.00 19.67 77 GLY A CA 1
ATOM 728 C C . GLY A 1 99 ? -25.956 6.716 -51.402 1.00 18.72 77 GLY A C 1
ATOM 729 O O . GLY A 1 99 ? -26.102 7.326 -50.326 1.00 18.51 77 GLY A O 1
ATOM 730 N N . LEU A 1 100 ? -24.763 6.409 -51.934 1.00 16.92 78 LEU A N 1
ATOM 731 C CA . LEU A 1 100 ? -23.521 6.774 -51.256 1.00 16.47 78 LEU A CA 1
ATOM 732 C C . LEU A 1 100 ? -23.298 8.282 -51.270 1.00 16.57 78 LEU A C 1
ATOM 733 O O . LEU A 1 100 ? -22.840 8.870 -50.261 1.00 16.00 78 LEU A O 1
ATOM 738 N N . GLU A 1 101 ? -23.643 8.900 -52.395 1.00 17.04 79 GLU A N 1
ATOM 739 C CA . GLU A 1 101 ? -23.547 10.346 -52.491 1.00 18.05 79 GLU A CA 1
ATOM 740 C C . GLU A 1 101 ? -24.440 11.043 -51.475 1.00 18.76 79 GLU A C 1
ATOM 741 O O . GLU A 1 101 ? -23.983 11.982 -50.769 1.00 19.79 79 GLU A O 1
ATOM 747 N N . THR A 1 102 ? -25.689 10.592 -51.397 1.00 19.81 80 THR A N 1
ATOM 748 C CA . THR A 1 102 ? -26.639 11.111 -50.430 1.00 20.55 80 THR A CA 1
ATOM 749 C C . THR A 1 102 ? -26.159 10.941 -48.980 1.00 20.03 80 THR A C 1
ATOM 750 O O . THR A 1 102 ? -26.295 11.873 -48.139 1.00 21.95 80 THR A O 1
ATOM 754 N N . TYR A 1 103 ? -25.569 9.778 -48.696 1.00 19.16 81 TYR A N 1
ATOM 755 C CA . TYR A 1 103 ? -24.989 9.473 -47.402 1.00 18.65 81 TYR A CA 1
ATOM 756 C C . TYR A 1 103 ? -23.881 10.469 -47.004 1.00 18.86 81 TYR A C 1
ATOM 757 O O . TYR A 1 103 ? -23.952 11.084 -45.927 1.00 18.28 81 TYR A O 1
ATOM 766 N N . LEU A 1 104 ? -22.893 10.679 -47.888 1.00 18.13 82 LEU A N 1
ATOM 767 C CA . LEU A 1 104 ? -21.820 11.633 -47.592 1.00 17.94 82 LEU A CA 1
ATOM 768 C C . LEU A 1 104 ? -22.384 13.048 -47.436 1.00 18.98 82 LEU A C 1
ATOM 769 O O . LEU A 1 104 ? -21.999 13.784 -46.521 1.00 19.46 82 LEU A O 1
ATOM 774 N N . GLN A 1 105 ? -23.288 13.433 -48.332 1.00 19.21 83 GLN A N 1
ATOM 775 C CA . GLN A 1 105 ? -23.890 14.773 -48.228 1.00 20.82 83 GLN A CA 1
ATOM 776 C C . GLN A 1 105 ? -24.694 14.935 -46.924 1.00 21.95 83 GLN A C 1
ATOM 777 O O . GLN A 1 105 ? -24.653 15.999 -46.298 1.00 22.81 83 GLN A O 1
ATOM 783 N N . ALA A 1 106 ? -25.392 13.888 -46.494 1.00 21.71 84 ALA A N 1
ATOM 784 C CA . ALA A 1 106 ? -26.141 13.915 -45.243 1.00 22.84 84 ALA A CA 1
ATOM 785 C C . ALA A 1 106 ? -25.236 14.082 -44.023 1.00 23.03 84 ALA A C 1
ATOM 786 O O . ALA A 1 106 ? -25.588 14.819 -43.096 1.00 23.87 84 ALA A O 1
ATOM 788 N N . VAL A 1 107 ? -24.096 13.386 -44.003 1.00 21.25 85 VAL A N 1
ATOM 789 C CA . VAL A 1 107 ? -23.149 13.542 -42.910 1.00 22.10 85 VAL A CA 1
ATOM 790 C C . VAL A 1 107 ? -22.742 15.022 -42.802 1.00 22.53 85 VAL A C 1
ATOM 791 O O . VAL A 1 107 ? -22.734 15.589 -41.699 1.00 22.71 85 VAL A O 1
ATOM 795 N N . ILE A 1 108 ? -22.428 15.641 -43.937 1.00 22.70 86 ILE A N 1
ATOM 796 C CA . ILE A 1 108 ? -21.993 17.023 -43.917 1.00 25.14 86 ILE A CA 1
ATOM 797 C C . ILE A 1 108 ? -23.128 17.941 -43.447 1.00 27.86 86 ILE A C 1
ATOM 798 O O . ILE A 1 108 ? -22.915 18.838 -42.629 1.00 27.51 86 ILE A O 1
ATOM 803 N N . LEU A 1 109 ? -24.344 17.691 -43.917 1.00 28.77 87 LEU A N 1
ATOM 804 C CA . LEU A 1 109 ? -25.465 18.584 -43.552 1.00 31.61 87 LEU A CA 1
ATOM 805 C C . LEU A 1 109 ? -25.852 18.467 -42.072 1.00 32.29 87 LEU A C 1
ATOM 806 O O . LEU A 1 109 ? -26.224 19.452 -41.446 1.00 32.58 87 LEU A O 1
ATOM 811 N N . GLU A 1 110 ? -25.739 17.268 -41.518 1.00 30.22 88 GLU A N 1
ATOM 812 C CA . GLU A 1 110 ? -26.235 16.971 -40.185 1.00 31.81 88 GLU A CA 1
ATOM 813 C C . GLU A 1 110 ? -25.234 17.228 -39.046 1.00 32.04 88 GLU A C 1
ATOM 814 O O . GLU A 1 110 ? -25.615 17.175 -37.875 1.00 32.43 88 GLU A O 1
ATOM 820 N N . ASN A 1 111 ? -23.966 17.476 -39.356 1.00 30.39 89 ASN A N 1
ATOM 821 C CA . ASN A 1 111 ? -22.922 17.475 -38.321 1.00 30.84 89 ASN A CA 1
ATOM 822 C C . ASN A 1 111 ? -22.000 18.701 -38.455 1.00 34.72 89 ASN A C 1
ATOM 823 O O . ASN A 1 111 ? -21.087 18.699 -39.296 1.00 35.89 89 ASN A O 1
ATOM 828 N N . GLU A 1 112 ? -22.245 19.715 -37.611 1.00 35.45 90 GLU A N 1
ATOM 829 C CA . GLU A 1 112 ? -21.494 20.977 -37.615 1.00 37.93 90 GLU A CA 1
ATOM 830 C C . GLU A 1 112 ? -19.994 20.737 -37.512 1.00 38.25 90 GLU A C 1
ATOM 831 O O . GLU A 1 112 ? -19.224 21.362 -38.211 1.00 40.57 90 GLU A O 1
ATOM 833 N N . GLU A 1 113 ? -19.581 19.839 -36.627 1.00 36.60 91 GLU A N 1
ATOM 834 C CA . GLU A 1 113 ? -18.170 19.501 -36.475 1.00 38.04 91 GLU A CA 1
ATOM 835 C C . GLU A 1 113 ? -17.977 18.104 -37.019 1.00 33.98 91 GLU A C 1
ATOM 836 O O . GLU A 1 113 ? -18.496 17.161 -36.465 1.00 38.04 91 GLU A O 1
ATOM 842 N N . LEU A 1 114 ? -17.278 17.963 -38.125 1.00 30.17 92 LEU A N 1
ATOM 843 C CA . LEU A 1 114 ? -17.130 16.644 -38.728 1.00 27.01 92 LEU A CA 1
ATOM 844 C C . LEU A 1 114 ? -16.070 15.838 -38.008 1.00 26.11 92 LEU A C 1
ATOM 845 O O . LEU A 1 114 ? -15.012 16.360 -37.671 1.00 27.59 92 LEU A O 1
ATOM 850 N N . PRO A 1 115 ? -16.333 14.557 -37.786 1.00 25.12 93 PRO A N 1
ATOM 851 C CA . PRO A 1 115 ? -15.293 13.720 -37.173 1.00 24.94 93 PRO A CA 1
ATOM 852 C C . PRO A 1 115 ? -14.029 13.667 -38.014 1.00 24.30 93 PRO A C 1
ATOM 853 O O . PRO A 1 115 ? -14.109 13.669 -39.262 1.00 22.39 93 PRO A O 1
ATOM 857 N N . LYS A 1 116 ? -12.867 13.656 -37.367 1.00 25.05 94 LYS A N 1
ATOM 858 C CA . LYS A 1 116 ? -11.610 13.482 -38.088 1.00 26.70 94 LYS A CA 1
ATOM 859 C C . LYS A 1 116 ? -11.624 12.240 -38.975 1.00 24.63 94 LYS A C 1
ATOM 860 O O . LYS A 1 116 ? -11.072 12.241 -40.074 1.00 23.95 94 LYS A O 1
ATOM 866 N N . LEU A 1 117 ? -12.236 11.152 -38.512 1.00 24.41 95 LEU A N 1
ATOM 867 C CA A LEU A 1 117 ? -12.435 9.914 -39.313 0.27 23.80 95 LEU A CA 1
ATOM 868 C CA B LEU A 1 117 ? -12.229 9.983 -39.359 0.73 24.31 95 LEU A CA 1
ATOM 869 C C . LEU A 1 117 ? -12.996 10.196 -40.692 1.00 22.59 95 LEU A C 1
ATOM 870 O O . LEU A 1 117 ? -12.620 9.585 -41.679 1.00 21.81 95 LEU A O 1
ATOM 879 N N . PHE A 1 118 ? -13.996 11.067 -40.723 1.00 21.11 96 PHE A N 1
ATOM 880 C CA . PHE A 1 118 ? -14.681 11.425 -41.948 1.00 20.22 96 PHE A CA 1
ATOM 881 C C . PHE A 1 118 ? -13.799 12.318 -42.806 1.00 21.17 96 PHE A C 1
ATOM 882 O O . PHE A 1 118 ? -13.660 12.109 -44.029 1.00 19.99 96 PHE A O 1
ATOM 890 N N . LEU A 1 119 ? -13.177 13.311 -42.190 1.00 20.93 97 LEU A N 1
ATOM 891 C CA . LEU A 1 119 ? -12.253 14.180 -42.947 1.00 22.26 97 LEU A CA 1
ATOM 892 C C . LEU A 1 119 ? -11.099 13.376 -43.568 1.00 22.26 97 LEU A C 1
ATOM 893 O O . LEU A 1 119 ? -10.769 13.572 -44.747 1.00 21.97 97 LEU A O 1
ATOM 898 N N . ASP A 1 120 ? -10.556 12.443 -42.798 1.00 22.79 98 ASP A N 1
ATOM 899 C CA . ASP A 1 120 ? -9.464 11.580 -43.268 1.00 23.98 98 ASP A CA 1
ATOM 900 C C . ASP A 1 120 ? -9.924 10.739 -44.488 1.00 22.99 98 ASP A C 1
ATOM 901 O O . ASP A 1 120 ? -9.202 10.597 -45.452 1.00 22.91 98 ASP A O 1
ATOM 906 N N . PHE A 1 121 ? -11.152 10.220 -44.428 1.00 20.68 99 PHE A N 1
ATOM 907 C CA . PHE A 1 121 ? -11.736 9.439 -45.540 1.00 20.48 99 PHE A CA 1
ATOM 908 C C . PHE A 1 121 ? -11.762 10.272 -46.823 1.00 20.66 99 PHE A C 1
ATOM 909 O O . PHE A 1 121 ? -11.512 9.750 -47.905 1.00 21.91 99 PHE A O 1
ATOM 917 N N . LEU A 1 122 ? -12.049 11.564 -46.692 1.00 21.19 100 LEU A N 1
ATOM 918 C CA . LEU A 1 122 ? -12.132 12.495 -47.823 1.00 22.33 100 LEU A CA 1
ATOM 919 C C . LEU A 1 122 ? -10.828 13.174 -48.179 1.00 23.96 100 LEU A C 1
ATOM 920 O O . LEU A 1 122 ? -10.812 14.034 -49.072 1.00 25.63 100 LEU A O 1
ATOM 925 N N . ASN A 1 123 ? -9.756 12.806 -47.491 1.00 25.10 101 ASN A N 1
ATOM 926 C CA A ASN A 1 123 ? -8.433 13.417 -47.666 0.45 28.05 101 ASN A CA 1
ATOM 927 C CA B ASN A 1 123 ? -8.453 13.412 -47.702 0.55 27.90 101 ASN A CA 1
ATOM 928 C C . ASN A 1 123 ? -8.432 14.923 -47.477 1.00 29.13 101 ASN A C 1
ATOM 929 O O . ASN A 1 123 ? -7.783 15.660 -48.213 1.00 28.65 101 ASN A O 1
ATOM 938 N N . VAL A 1 124 ? -9.160 15.371 -46.463 1.00 29.70 102 VAL A N 1
ATOM 939 C CA . VAL A 1 124 ? -9.175 16.755 -46.100 1.00 31.74 102 VAL A CA 1
ATOM 940 C C . VAL A 1 124 ? -8.271 16.968 -44.892 1.00 36.57 102 VAL A C 1
ATOM 941 O O . VAL A 1 124 ? -8.569 16.413 -43.843 1.00 36.38 102 VAL A O 1
ATOM 945 N N . GLY B 1 14 ? -40.053 20.381 -13.621 1.00 47.45 -8 GLY B N 1
ATOM 946 C CA . GLY B 1 14 ? -39.703 21.845 -13.563 1.00 53.69 -8 GLY B CA 1
ATOM 947 C C . GLY B 1 14 ? -38.302 21.879 -12.990 1.00 51.40 -8 GLY B C 1
ATOM 948 O O . GLY B 1 14 ? -37.300 21.851 -13.717 1.00 48.10 -8 GLY B O 1
ATOM 949 N N . THR B 1 15 ? -38.227 21.855 -11.664 1.00 50.46 -7 THR B N 1
ATOM 950 C CA . THR B 1 15 ? -36.962 21.548 -11.029 1.00 49.45 -7 THR B CA 1
ATOM 951 C C . THR B 1 15 ? -36.737 20.021 -11.228 1.00 43.74 -7 THR B C 1
ATOM 952 O O . THR B 1 15 ? -35.598 19.568 -11.332 1.00 43.35 -7 THR B O 1
ATOM 956 N N . GLU B 1 16 ? -37.820 19.238 -11.294 1.00 39.52 -6 GLU B N 1
ATOM 957 C CA . GLU B 1 16 ? -37.723 17.800 -11.592 1.00 35.36 -6 GLU B CA 1
ATOM 958 C C . GLU B 1 16 ? -37.095 17.560 -12.959 1.00 34.71 -6 GLU B C 1
ATOM 959 O O . GLU B 1 16 ? -36.341 16.603 -13.145 1.00 31.05 -6 GLU B O 1
ATOM 965 N N . ASN B 1 17 ? -37.362 18.434 -13.926 1.00 34.15 -5 ASN B N 1
ATOM 966 C CA A ASN B 1 17 ? -36.749 18.271 -15.232 0.52 33.28 -5 ASN B CA 1
ATOM 967 C CA B ASN B 1 17 ? -36.760 18.223 -15.224 0.48 33.20 -5 ASN B CA 1
ATOM 968 C C . ASN B 1 17 ? -35.253 18.415 -15.128 1.00 31.15 -5 ASN B C 1
ATOM 969 O O . ASN B 1 17 ? -34.528 17.959 -15.985 1.00 28.54 -5 ASN B O 1
ATOM 978 N N . LEU B 1 18 ? -34.782 19.097 -14.078 1.00 31.62 -4 LEU B N 1
ATOM 979 C CA . LEU B 1 18 ? -33.322 19.211 -13.858 1.00 32.49 -4 LEU B CA 1
ATOM 980 C C . LEU B 1 18 ? -32.645 17.851 -13.709 1.00 28.78 -4 LEU B C 1
ATOM 981 O O . LEU B 1 18 ? -31.490 17.725 -14.012 1.00 29.86 -4 LEU B O 1
ATOM 986 N N . TYR B 1 19 ? -33.375 16.819 -13.332 1.00 26.23 -3 TYR B N 1
ATOM 987 C CA . TYR B 1 19 ? -32.786 15.479 -13.210 1.00 26.11 -3 TYR B CA 1
ATOM 988 C C . TYR B 1 19 ? -32.619 14.722 -14.545 1.00 24.80 -3 TYR B C 1
ATOM 989 O O . TYR B 1 19 ? -32.039 13.640 -14.562 1.00 23.76 -3 TYR B O 1
ATOM 998 N N . PHE B 1 20 ? -33.151 15.272 -15.640 1.00 23.93 -2 PHE B N 1
ATOM 999 C CA . PHE B 1 20 ? -33.161 14.592 -16.941 1.00 23.04 -2 PHE B CA 1
ATOM 1000 C C . PHE B 1 20 ? -32.520 15.395 -18.059 1.00 25.39 -2 PHE B C 1
ATOM 1001 O O . PHE B 1 20 ? -32.782 15.141 -19.236 1.00 26.95 -2 PHE B O 1
ATOM 1009 N N . GLN B 1 21 ? -31.631 16.329 -17.703 1.00 27.36 -1 GLN B N 1
ATOM 1010 C CA . GLN B 1 21 ? -31.080 17.247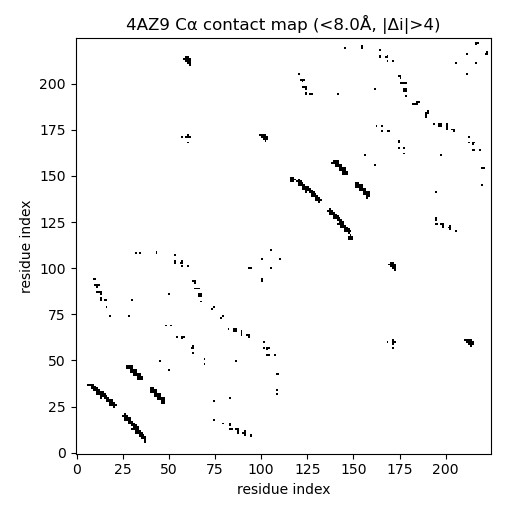 -18.678 1.00 29.37 -1 GLN B CA 1
ATOM 1011 C C . GLN B 1 21 ? -29.704 16.842 -19.148 1.00 29.56 -1 GLN B C 1
ATOM 1012 O O . GLN B 1 21 ? -29.469 16.712 -20.340 1.00 30.80 -1 GLN B O 1
ATOM 1018 N N . SER B 1 22 ? -28.796 16.630 -18.215 1.00 28.27 0 SER B N 1
ATOM 1019 C CA A SER B 1 22 ? -27.404 16.366 -18.547 0.50 29.10 0 SER B CA 1
ATOM 1020 C CA B SER B 1 22 ? -27.441 16.262 -18.611 0.50 28.95 0 SER B CA 1
ATOM 1021 C C . SER B 1 22 ? -26.798 15.326 -17.609 1.00 27.95 0 SER B C 1
ATOM 1022 O O . SER B 1 22 ? -27.175 15.228 -16.455 1.00 27.24 0 SER B O 1
ATOM 1027 N N . MET B 1 23 ? -25.863 14.558 -18.124 1.00 24.73 1 MET B N 1
ATOM 1028 C CA . MET B 1 23 ? -25.187 13.560 -17.353 1.00 23.19 1 MET B CA 1
ATOM 1029 C C . MET B 1 23 ? -24.172 14.340 -16.507 1.00 23.15 1 MET B C 1
ATOM 1030 O O . MET B 1 23 ? -23.453 15.217 -17.045 1.00 24.23 1 MET B O 1
ATOM 1035 N N . GLU B 1 24 ? -24.091 14.041 -15.220 1.00 19.91 2 GLU B N 1
ATOM 1036 C CA . GLU B 1 24 ? -23.210 14.720 -14.302 1.00 20.74 2 GLU B CA 1
ATOM 1037 C C . GLU B 1 24 ? -22.216 13.661 -13.874 1.00 19.49 2 GLU B C 1
ATOM 1038 O O . GLU B 1 24 ? -22.642 12.632 -13.386 1.00 20.22 2 GLU B O 1
ATOM 1044 N N . VAL B 1 25 ? -20.925 13.877 -14.083 1.00 17.57 3 VAL B N 1
ATOM 1045 C CA . VAL B 1 25 ? -19.907 12.850 -13.810 1.00 16.34 3 VAL B CA 1
ATOM 1046 C C . VAL B 1 25 ? -18.862 13.384 -12.867 1.00 15.99 3 VAL B C 1
ATOM 1047 O O . VAL B 1 25 ? -18.381 14.520 -13.019 1.00 15.76 3 VAL B O 1
ATOM 1051 N N . TYR B 1 26 ? -18.509 12.542 -11.890 1.00 15.20 4 TYR B N 1
ATOM 1052 C CA . TYR B 1 26 ? -17.441 12.832 -10.933 1.00 15.93 4 TYR B CA 1
ATOM 1053 C C . TYR B 1 26 ? -16.529 11.622 -10.848 1.00 15.67 4 TYR B C 1
ATOM 1054 O O . TYR B 1 26 ? -16.904 10.510 -11.232 1.00 15.13 4 TYR B O 1
ATOM 1063 N N . ILE B 1 27 ? -15.332 11.823 -10.296 1.00 15.65 5 ILE B N 1
ATOM 1064 C CA . ILE B 1 27 ? -14.476 10.717 -9.964 1.00 15.64 5 ILE B CA 1
ATOM 1065 C C . ILE B 1 27 ? -14.093 10.936 -8.488 1.00 17.31 5 ILE B C 1
ATOM 1066 O O . ILE B 1 27 ? -13.057 11.561 -8.168 1.00 17.68 5 ILE B O 1
ATOM 1071 N N . PRO B 1 28 ? -14.952 10.465 -7.572 1.00 18.38 6 PRO B N 1
ATOM 1072 C CA . PRO B 1 28 ? -14.737 10.884 -6.193 1.00 20.00 6 PRO B CA 1
ATOM 1073 C C . PRO B 1 28 ? -13.605 10.138 -5.478 1.00 20.78 6 PRO B C 1
ATOM 1074 O O . PRO B 1 28 ? -13.123 10.614 -4.426 1.00 22.07 6 PRO B O 1
ATOM 1078 N N . SER B 1 29 ? -13.184 9.022 -6.029 1.00 19.97 7 SER B N 1
ATOM 1079 C CA . SER B 1 29 ? -12.203 8.183 -5.339 1.00 20.71 7 SER B CA 1
ATOM 1080 C C . SER B 1 29 ? -11.357 7.366 -6.280 1.00 19.29 7 SER B C 1
ATOM 1081 O O . SER B 1 29 ? -11.649 7.192 -7.461 1.00 17.29 7 SER B O 1
ATOM 1084 N N . PHE B 1 30 ? -10.235 6.917 -5.746 1.00 18.17 8 PHE B N 1
ATOM 1085 C CA . PHE B 1 30 ? -9.434 5.912 -6.438 1.00 17.89 8 PHE B CA 1
ATOM 1086 C C . PHE B 1 30 ? -8.895 4.914 -5.424 1.00 18.42 8 PHE B C 1
ATOM 1087 O O . PHE B 1 30 ? -8.819 5.219 -4.231 1.00 18.03 8 PHE B O 1
ATOM 1095 N N . ARG B 1 31 ? -8.527 3.738 -5.932 1.00 18.96 9 ARG B N 1
ATOM 1096 C CA . ARG B 1 31 ? -7.859 2.763 -5.110 1.00 20.88 9 ARG B CA 1
ATOM 1097 C C . ARG B 1 31 ? -6.707 2.081 -5.825 1.00 20.41 9 ARG B C 1
ATOM 1098 O O . ARG B 1 31 ? -6.717 1.882 -7.053 1.00 19.81 9 ARG B O 1
ATOM 1106 N N . TYR B 1 32 ? -5.670 1.820 -5.057 1.00 20.16 10 TYR B N 1
ATOM 1107 C CA . TYR B 1 32 ? -4.511 1.068 -5.518 1.00 19.88 10 TYR B CA 1
ATOM 1108 C C . TYR B 1 32 ? -4.556 -0.252 -4.760 1.00 21.78 10 TYR B C 1
ATOM 1109 O O . TYR B 1 32 ? -4.711 -0.262 -3.514 1.00 21.35 10 TYR B O 1
ATOM 1118 N N . GLU B 1 33 ? -4.491 -1.350 -5.504 1.00 22.66 11 GLU B N 1
ATOM 1119 C CA . GLU B 1 33 ? -4.625 -2.679 -4.921 1.00 25.52 11 GLU B CA 1
ATOM 1120 C C . GLU B 1 33 ? -3.508 -3.591 -5.369 1.00 25.13 11 GLU B C 1
ATOM 1121 O O . GLU B 1 33 ? -3.086 -3.582 -6.537 1.00 22.86 11 GLU B O 1
ATOM 1127 N N . GLU B 1 34 ? -3.054 -4.425 -4.448 1.00 25.20 12 GLU B N 1
ATOM 1128 C CA . GLU B 1 34 ? -2.055 -5.410 -4.764 1.00 26.54 12 GLU B CA 1
ATOM 1129 C C . GLU B 1 34 ? -2.474 -6.707 -4.121 1.00 28.54 12 GLU B C 1
ATOM 1130 O O . GLU B 1 34 ? -2.659 -6.770 -2.911 1.00 24.75 12 GLU B O 1
ATOM 1136 N N . SER B 1 35 ? -2.615 -7.753 -4.924 1.00 31.55 13 SER B N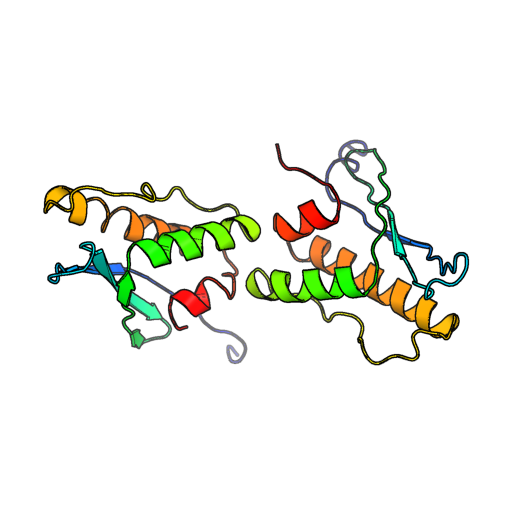 1
ATOM 1137 C CA . SER B 1 35 ? -3.064 -9.069 -4.383 1.00 35.65 13 SER B CA 1
ATOM 1138 C C . SER B 1 35 ? -2.049 -10.124 -4.600 1.00 39.76 13 SER B C 1
ATOM 1139 O O . SER B 1 35 ? -1.405 -10.139 -5.650 1.00 39.00 13 SER B O 1
ATOM 1142 N N . ASP B 1 36 ? -1.900 -10.999 -3.599 1.00 41.85 14 ASP B N 1
ATOM 1143 C CA . ASP B 1 36 ? -0.946 -12.090 -3.606 1.00 45.95 14 ASP B CA 1
ATOM 1144 C C . ASP B 1 36 ? 0.364 -11.574 -4.165 1.00 46.04 14 ASP B C 1
ATOM 1145 O O . ASP B 1 36 ? 0.892 -10.581 -3.632 1.00 47.60 14 ASP B O 1
ATOM 1150 N N . LEU B 1 37 ? 0.864 -12.176 -5.250 1.00 44.51 15 LEU B N 1
ATOM 1151 C CA . LEU B 1 37 ? 2.116 -11.738 -5.837 1.00 45.92 15 LEU B CA 1
ATOM 1152 C C . LEU B 1 37 ? 1.923 -10.934 -7.165 1.00 46.27 15 LEU B C 1
ATOM 1153 O O . LEU B 1 37 ? 2.887 -10.718 -7.925 1.00 45.57 15 LEU B O 1
ATOM 1158 N N . GLU B 1 38 ? 0.704 -10.444 -7.410 1.00 44.31 16 GLU B N 1
ATOM 1159 C CA . GLU B 1 38 ? 0.394 -9.688 -8.643 1.00 42.96 16 GLU B CA 1
ATOM 1160 C C . GLU B 1 38 ? 0.873 -8.229 -8.561 1.00 40.77 16 GLU B C 1
ATOM 1161 O O . GLU B 1 38 ? 1.009 -7.637 -7.484 1.00 39.09 16 GLU B O 1
ATOM 1167 N N . ARG B 1 39 ? 1.088 -7.638 -9.723 1.00 37.18 17 ARG B N 1
ATOM 1168 C CA . ARG B 1 39 ? 1.477 -6.260 -9.805 1.00 35.31 17 ARG B CA 1
ATOM 1169 C C . ARG B 1 39 ? 0.275 -5.414 -9.342 1.00 32.02 17 ARG B C 1
ATOM 1170 O O . ARG B 1 39 ? -0.867 -5.721 -9.631 1.00 32.21 17 ARG B O 1
ATOM 1172 N N . GLY B 1 40 ? 0.567 -4.315 -8.689 1.00 29.58 18 GLY B N 1
ATOM 1173 C CA . GLY B 1 40 ? -0.472 -3.395 -8.266 1.00 28.68 18 GLY B CA 1
ATOM 1174 C C . GLY B 1 40 ? -1.044 -2.599 -9.402 1.00 27.88 18 GLY B C 1
ATOM 1175 O O . GLY B 1 40 ? -0.387 -2.398 -10.443 1.00 28.29 18 GLY B O 1
ATOM 1176 N N . TYR B 1 41 ? -2.262 -2.118 -9.222 1.00 25.60 19 TYR B N 1
ATOM 1177 C CA . TYR B 1 41 ? -2.879 -1.291 -10.249 1.00 25.31 19 TYR B CA 1
ATOM 1178 C C . TYR B 1 41 ? -3.813 -0.283 -9.565 1.00 21.48 19 TYR B C 1
ATOM 1179 O O . TYR B 1 41 ? -4.223 -0.492 -8.413 1.00 19.95 19 TYR B O 1
ATOM 1188 N N . THR B 1 42 ? -4.019 0.856 -10.213 1.00 19.41 20 THR B N 1
ATOM 1189 C CA . THR B 1 42 ? -4.856 1.917 -9.663 1.00 18.99 20 THR B CA 1
ATOM 1190 C C . THR B 1 42 ? -6.126 2.000 -10.503 1.00 18.75 20 THR B C 1
ATOM 1191 O O . THR B 1 42 ? -6.092 2.012 -11.742 1.00 18.13 20 THR B O 1
ATOM 1195 N N . VAL B 1 43 ? -7.247 2.027 -9.806 1.00 18.82 21 VAL B N 1
ATOM 1196 C CA A VAL B 1 43 ? -8.511 2.162 -10.497 0.65 19.77 21 VAL B CA 1
ATOM 1197 C CA B VAL B 1 43 ? -8.565 2.095 -10.421 0.35 19.11 21 VAL B CA 1
ATOM 1198 C C . VAL B 1 43 ? -9.223 3.399 -9.961 1.00 18.95 21 VAL B C 1
ATOM 1199 O O . VAL B 1 43 ? -9.179 3.701 -8.762 1.00 18.44 21 VAL B O 1
ATOM 1206 N N . PHE B 1 44 ? -9.827 4.149 -10.896 1.00 18.08 22 PHE B N 1
ATOM 1207 C CA . PHE B 1 44 ? -10.569 5.347 -10.600 1.00 16.81 22 PHE B CA 1
ATOM 1208 C C . PHE B 1 44 ? -12.050 4.996 -10.594 1.00 16.99 22 PHE B C 1
ATOM 1209 O O . PHE B 1 44 ? -12.490 4.285 -11.493 1.00 16.97 22 PHE B O 1
ATOM 1217 N N . LYS B 1 45 ? -12.773 5.467 -9.581 1.00 16.82 23 LYS B N 1
ATOM 1218 C CA . LYS B 1 45 ? -14.181 5.125 -9.439 1.00 17.83 23 LYS B CA 1
ATOM 1219 C C . LYS B 1 45 ? -14.965 6.337 -9.925 1.00 16.76 23 LYS B C 1
ATOM 1220 O O . LYS B 1 45 ? -14.961 7.393 -9.308 1.00 17.42 23 LYS B O 1
ATOM 1224 N N . ILE B 1 46 ? -15.635 6.154 -11.048 1.00 16.62 24 ILE B N 1
ATOM 1225 C CA . ILE B 1 46 ? -16.387 7.198 -11.727 1.00 15.95 24 ILE B CA 1
ATOM 1226 C C . ILE B 1 46 ? -17.818 7.090 -11.235 1.00 16.75 24 ILE B C 1
ATOM 1227 O O . ILE B 1 46 ? -18.348 5.974 -11.202 1.00 17.06 24 ILE B O 1
ATOM 1232 N N . GLU B 1 47 ? -18.403 8.217 -10.836 1.00 16.20 25 GLU B N 1
ATOM 1233 C CA . GLU B 1 47 ? -19.766 8.285 -10.427 1.00 17.71 25 GLU B CA 1
ATOM 1234 C C . GLU B 1 47 ? -20.539 9.005 -11.525 1.00 16.83 25 GLU B C 1
ATOM 1235 O O . GLU B 1 47 ? -20.177 10.112 -11.892 1.00 15.86 25 GLU B O 1
ATOM 1241 N N . VAL B 1 48 ? -21.600 8.376 -12.041 1.00 16.19 26 VAL B N 1
ATOM 1242 C CA . VAL B 1 48 ? -22.400 8.964 -13.110 1.00 16.13 26 VAL B CA 1
ATOM 1243 C C . VAL B 1 48 ? -23.804 9.235 -12.550 1.00 16.51 26 VAL B C 1
ATOM 1244 O O . VAL B 1 48 ? -24.461 8.336 -12.041 1.00 16.04 26 VAL B O 1
ATOM 1248 N N . LEU B 1 49 ? -24.232 10.487 -12.619 1.00 17.14 27 LEU B N 1
ATOM 1249 C CA A LEU B 1 49 ? -25.556 10.887 -12.158 0.18 17.35 27 LEU B CA 1
ATOM 1250 C CA B LEU B 1 49 ? -25.567 10.850 -12.158 0.82 17.93 27 LEU B CA 1
ATOM 1251 C C . LEU B 1 49 ? -26.400 11.224 -13.383 1.00 17.23 27 LEU B C 1
ATOM 1252 O O . LEU B 1 49 ? -26.020 12.095 -14.165 1.00 16.95 27 LEU B O 1
ATOM 1261 N N . MET B 1 50 ? -27.526 10.539 -13.550 1.00 17.84 28 MET B N 1
ATOM 1262 C CA . MET B 1 50 ? -28.325 10.723 -14.739 1.00 18.45 28 MET B CA 1
ATOM 1263 C C . MET B 1 50 ? -29.753 10.284 -14.452 1.00 18.59 28 MET B C 1
ATOM 1264 O O . MET B 1 50 ? -29.964 9.257 -13.801 1.00 18.83 28 MET B O 1
ATOM 1269 N N . ASN B 1 51 ? -30.714 11.075 -14.908 1.00 18.69 29 ASN B N 1
ATOM 1270 C CA . ASN B 1 51 ? -32.139 10.685 -14.785 1.00 19.06 29 ASN B CA 1
ATOM 1271 C C . ASN B 1 51 ? -32.550 10.335 -13.347 1.00 19.36 29 ASN B C 1
ATOM 1272 O O . ASN B 1 51 ? -33.375 9.448 -13.121 1.00 19.74 29 ASN B O 1
ATOM 1277 N N . GLY B 1 52 ? -31.982 11.058 -12.382 1.00 19.09 30 GLY B N 1
ATOM 1278 C CA . GLY B 1 52 ? -32.255 10.838 -10.981 1.00 20.03 30 GLY B CA 1
ATOM 1279 C C . GLY B 1 52 ? -31.646 9.586 -10.367 1.00 20.42 30 GLY B C 1
ATOM 1280 O O . GLY B 1 52 ? -31.944 9.261 -9.227 1.00 21.29 30 GLY B O 1
ATOM 1281 N N . ARG B 1 53 ? -30.780 8.904 -11.115 1.00 20.00 31 ARG B N 1
ATOM 1282 C CA . ARG B 1 53 ? -30.141 7.670 -10.685 1.00 21.61 31 ARG B CA 1
ATOM 1283 C C . ARG B 1 53 ? -28.636 7.905 -10.634 1.00 20.83 31 ARG B C 1
ATOM 1284 O O . ARG B 1 53 ? -28.140 8.885 -11.155 1.00 18.68 31 ARG B O 1
ATOM 1292 N N . LYS B 1 54 ? -27.931 6.961 -10.039 1.00 21.95 32 LYS B N 1
ATOM 1293 C CA . LYS B 1 54 ? -26.461 7.079 -9.833 1.00 22.13 32 LYS B CA 1
ATOM 1294 C C . LYS B 1 54 ? -25.900 5.705 -10.138 1.00 22.79 32 LYS B C 1
ATOM 1295 O O . LYS B 1 54 ? -26.486 4.688 -9.761 1.00 23.02 32 LYS B O 1
ATOM 1300 N N . HIS B 1 55 ? -24.754 5.672 -10.783 1.00 21.68 33 HIS B N 1
ATOM 1301 C CA . HIS B 1 55 ? -24.130 4.485 -11.238 1.00 23.17 33 HIS B CA 1
ATOM 1302 C C . HIS B 1 55 ? -22.645 4.660 -11.024 1.00 20.92 33 HIS B C 1
ATOM 1303 O O . HIS B 1 55 ? -22.179 5.765 -11.218 1.00 18.83 33 HIS B O 1
ATOM 1310 N N . PHE B 1 56 ? -21.920 3.614 -10.610 1.00 20.77 34 PHE B N 1
ATOM 1311 C CA . PHE B 1 56 ? -20.460 3.673 -10.474 1.00 21.06 34 PHE B CA 1
ATOM 1312 C C . PHE B 1 56 ? -19.806 2.842 -11.558 1.00 20.28 34 PHE B C 1
ATOM 1313 O O . PHE B 1 56 ? -20.313 1.760 -11.868 1.00 19.80 34 PHE B O 1
ATOM 1321 N N . VAL B 1 57 ? -18.691 3.328 -12.101 1.00 18.59 35 VAL B N 1
ATOM 1322 C CA A VAL B 1 57 ? -17.935 2.521 -13.062 0.14 19.04 35 VAL B CA 1
ATOM 1323 C CA B VAL B 1 57 ? -17.940 2.608 -13.125 0.86 19.15 35 VAL B CA 1
ATOM 1324 C C . VAL B 1 57 ? -16.448 2.686 -12.761 1.00 18.74 35 VAL B C 1
ATOM 1325 O O . VAL B 1 57 ? -15.964 3.772 -12.542 1.00 18.67 35 VAL B O 1
ATOM 1332 N N . GLU B 1 58 ? -15.733 1.574 -12.707 1.00 18.82 36 GLU B N 1
ATOM 1333 C CA . GLU B 1 58 ? -14.294 1.590 -12.356 1.00 19.41 36 GLU B CA 1
ATOM 1334 C C . GLU B 1 58 ? -13.383 1.459 -13.590 1.00 18.61 36 GLU B C 1
ATOM 1335 O O . GLU B 1 58 ? -13.597 0.613 -14.429 1.00 20.27 36 GLU B O 1
ATOM 1341 N N . LYS B 1 59 ? -12.397 2.325 -13.710 1.00 17.43 37 LYS B N 1
ATOM 1342 C CA . LYS B 1 59 ? -11.504 2.347 -14.891 1.00 18.28 37 LYS B CA 1
ATOM 1343 C C . LYS B 1 59 ? -10.071 2.673 -14.473 1.00 18.83 37 LYS B C 1
ATOM 1344 O O . LYS B 1 59 ? -9.841 3.581 -13.650 1.00 19.30 37 LYS B O 1
ATOM 1350 N N . ARG B 1 60 ? -9.119 2.009 -15.101 1.00 19.63 38 ARG B N 1
ATOM 1351 C CA . ARG B 1 60 ? -7.702 2.379 -14.998 1.00 20.10 38 ARG B CA 1
ATOM 1352 C C . ARG B 1 60 ? -7.356 3.530 -15.936 1.00 19.12 38 ARG B C 1
ATOM 1353 O O . ARG B 1 60 ? -8.034 3.746 -16.940 1.00 18.82 38 ARG B O 1
ATOM 1361 N N . TYR B 1 61 ? -6.266 4.232 -15.629 1.00 18.90 39 TYR B N 1
ATOM 1362 C CA . TYR B 1 61 ? -5.807 5.308 -16.501 1.00 18.83 39 TYR B CA 1
ATOM 1363 C C . TYR B 1 61 ? -5.655 4.778 -17.935 1.00 19.12 39 TYR B C 1
ATOM 1364 O O . TYR B 1 61 ? -6.016 5.461 -18.908 1.00 19.32 39 TYR B O 1
ATOM 1373 N N . SER B 1 62 ? -5.129 3.563 -18.091 1.00 19.28 40 SER B N 1
ATOM 1374 C CA . SER B 1 62 ? -4.871 3.055 -19.427 1.00 20.78 40 SER B CA 1
ATOM 1375 C C . SER B 1 62 ? -6.158 2.980 -20.219 1.00 20.32 40 SER B C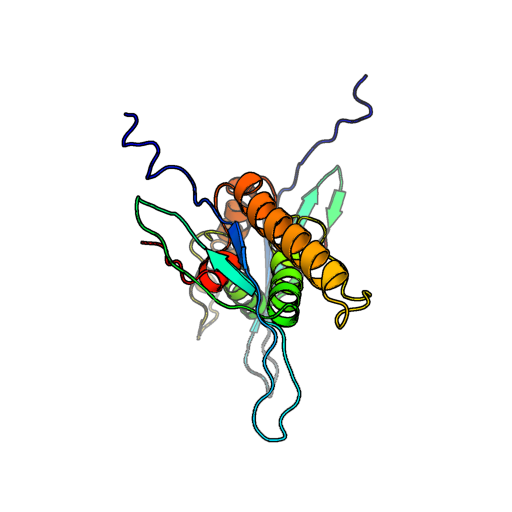 1
ATOM 1376 O O . SER B 1 62 ? -6.149 3.147 -21.444 1.00 20.70 40 SER B O 1
ATOM 1379 N N . GLU B 1 63 ? -7.266 2.762 -19.530 1.00 19.10 41 GLU B N 1
ATOM 1380 C CA . GLU B 1 63 ? -8.577 2.686 -20.192 1.00 19.04 41 GLU B CA 1
ATOM 1381 C C . GLU B 1 63 ? -9.075 4.066 -20.610 1.00 18.46 41 GLU B C 1
ATOM 1382 O O . GLU B 1 63 ? -9.676 4.204 -21.700 1.00 18.77 41 GLU B O 1
ATOM 1388 N N . PHE B 1 64 ? -8.786 5.088 -19.797 1.00 18.06 42 PHE B N 1
ATOM 1389 C CA . PHE B 1 64 ? -9.059 6.474 -20.207 1.00 18.39 42 PHE B CA 1
ATOM 1390 C C . PHE B 1 64 ? -8.227 6.805 -21.428 1.00 18.92 42 PHE B C 1
ATOM 1391 O O . PHE B 1 64 ? -8.710 7.452 -22.359 1.00 18.30 42 PHE B O 1
ATOM 1399 N N . HIS B 1 65 ? -6.962 6.388 -21.430 1.00 20.15 43 HIS B N 1
ATOM 1400 C CA . HIS B 1 65 ? -6.080 6.716 -22.557 1.00 22.84 43 HIS B CA 1
ATOM 1401 C C . HIS B 1 65 ? -6.517 6.019 -23.854 1.00 21.98 43 HIS B C 1
ATOM 1402 O O . HIS B 1 65 ? -6.481 6.606 -24.945 1.00 22.40 43 HIS B O 1
ATOM 1409 N N . ALA B 1 66 ? -6.927 4.768 -23.749 1.00 21.44 44 ALA B N 1
ATOM 1410 C CA . ALA B 1 66 ? -7.451 4.045 -24.914 1.00 22.30 44 ALA B CA 1
ATOM 1411 C C . ALA B 1 66 ? -8.729 4.718 -25.476 1.00 20.92 44 ALA B C 1
ATOM 1412 O O . ALA B 1 66 ? -8.879 4.839 -26.693 1.00 21.35 44 ALA B O 1
ATOM 1414 N N . LEU B 1 67 ? -9.613 5.141 -24.573 1.00 19.00 45 LEU B N 1
ATOM 1415 C CA . LEU B 1 67 ? -10.802 5.913 -24.913 1.00 18.77 45 LEU B CA 1
ATOM 1416 C C . LEU B 1 67 ? -10.412 7.167 -25.691 1.00 18.94 45 LEU B C 1
ATOM 1417 O O . LEU B 1 67 ? -10.970 7.454 -26.767 1.00 18.96 45 LEU B O 1
ATOM 1422 N N . HIS B 1 68 ? -9.441 7.894 -25.154 1.00 18.60 46 HIS B N 1
ATOM 1423 C CA . HIS B 1 68 ? -9.027 9.158 -25.711 1.00 19.49 46 HIS B CA 1
ATOM 1424 C C . HIS B 1 68 ? -8.557 9.015 -27.136 1.00 20.69 46 HIS B C 1
ATOM 1425 O O . HIS B 1 68 ? -8.907 9.835 -27.997 1.00 21.38 46 HIS B O 1
ATOM 1432 N N . LYS B 1 69 ? -7.762 7.983 -27.385 1.00 21.17 47 LYS B N 1
ATOM 1433 C CA . LYS B 1 69 ? -7.184 7.754 -28.694 1.00 23.29 47 LYS B CA 1
ATOM 1434 C C . LYS B 1 69 ? -8.294 7.548 -29.744 1.00 23.40 47 LYS B C 1
ATOM 1435 O O . LYS B 1 69 ? -8.221 8.047 -30.846 1.00 23.59 47 LYS B O 1
ATOM 1438 N N . LYS B 1 70 ? -9.335 6.838 -29.356 1.00 23.29 48 LYS B N 1
ATOM 1439 C CA . LYS B 1 70 ? -10.481 6.612 -30.241 1.00 24.73 48 LYS B CA 1
ATOM 1440 C C . LYS B 1 70 ? -11.337 7.854 -30.352 1.00 21.86 48 LYS B C 1
ATOM 1441 O O . LYS B 1 70 ? -11.807 8.199 -31.441 1.00 21.76 48 LYS B O 1
ATOM 1447 N N . LEU B 1 71 ? -11.557 8.534 -29.238 1.00 20.41 49 LEU B N 1
ATOM 1448 C CA . LEU B 1 71 ? -12.434 9.710 -29.22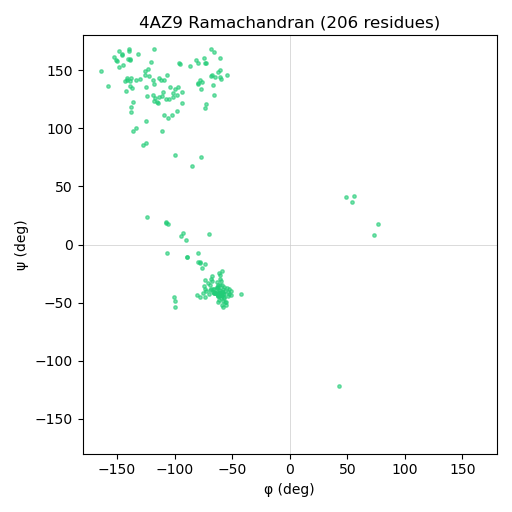1 1.00 21.04 49 LEU B CA 1
ATOM 1449 C C . LEU B 1 71 ? -11.921 10.839 -30.090 1.00 22.04 49 LEU B C 1
ATOM 1450 O O . LEU B 1 71 ? -12.713 11.569 -30.692 1.00 22.47 49 LEU B O 1
ATOM 1455 N N . LYS B 1 72 ? -10.603 10.950 -30.199 1.00 23.07 50 LYS B N 1
ATOM 1456 C CA . LYS B 1 72 ? -9.985 12.010 -31.020 1.00 26.47 50 LYS B CA 1
ATOM 1457 C C . LYS B 1 72 ? -10.367 11.921 -32.489 1.00 25.96 50 LYS B C 1
ATOM 1458 O O . LYS B 1 72 ? -10.342 12.918 -33.195 1.00 27.29 50 LYS B O 1
ATOM 1464 N N . LYS B 1 73 ? -10.728 10.726 -32.920 1.00 25.04 51 LYS B N 1
ATOM 1465 C CA . LYS B 1 73 ? -11.173 10.486 -34.284 1.00 26.44 51 LYS B CA 1
ATOM 1466 C C . LYS B 1 73 ? -12.630 10.885 -34.505 1.00 24.34 51 LYS B C 1
ATOM 1467 O O . LYS B 1 73 ? -13.056 10.983 -35.637 1.00 24.18 51 LYS B O 1
ATOM 1471 N N . CYS B 1 74 ? -13.369 11.081 -33.418 1.00 22.87 52 CYS B N 1
ATOM 1472 C CA . CYS B 1 74 ? -14.786 11.468 -33.411 1.00 24.20 52 CYS B CA 1
ATOM 1473 C C . CYS B 1 74 ? -15.050 12.938 -33.155 1.00 24.73 52 CYS B C 1
ATOM 1474 O O . CYS B 1 74 ? -15.884 13.579 -33.834 1.00 24.75 52 CYS B O 1
ATOM 1477 N N . ILE B 1 75 ? -14.369 13.491 -32.161 1.00 23.77 53 ILE B N 1
ATOM 1478 C CA . ILE B 1 75 ? -14.635 14.845 -31.732 1.00 24.99 53 ILE B CA 1
ATOM 1479 C C . ILE B 1 75 ? -13.315 15.535 -31.427 1.00 25.93 53 ILE B C 1
ATOM 1480 O O . ILE B 1 75 ? -12.277 14.894 -31.318 1.00 25.84 53 ILE B O 1
ATOM 1485 N N . LYS B 1 76 ? -13.368 16.846 -31.263 1.00 28.33 54 LYS B N 1
ATOM 1486 C CA . LYS B 1 76 ? -12.276 17.590 -30.681 1.00 29.56 54 LYS B CA 1
ATOM 1487 C C . LYS B 1 76 ? -12.307 17.259 -29.190 1.00 28.79 54 LYS B C 1
ATOM 1488 O O . LYS B 1 76 ? -13.269 17.571 -28.525 1.00 27.89 54 LYS B O 1
ATOM 1494 N N . THR B 1 77 ? -11.254 16.647 -28.686 1.00 27.50 55 THR B N 1
ATOM 1495 C CA . THR B 1 77 ? -11.234 16.201 -27.298 1.00 27.52 55 THR B CA 1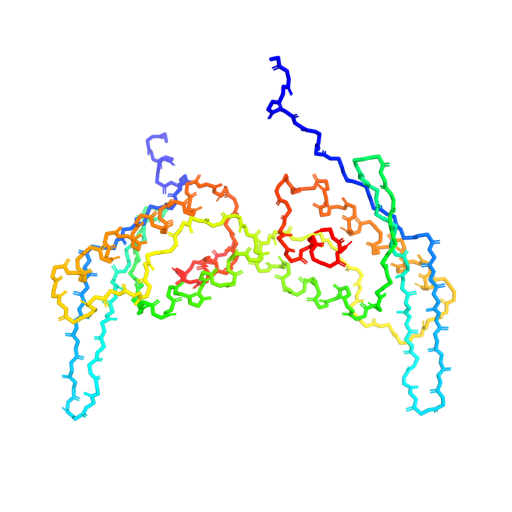
ATOM 1496 C C . THR B 1 77 ? -10.547 17.215 -26.429 1.00 26.50 55 THR B C 1
ATOM 1497 O O . THR B 1 77 ? -9.725 17.998 -26.905 1.00 25.00 55 THR B O 1
ATOM 1501 N N . PRO B 1 78 ? -10.872 17.208 -25.140 1.00 25.03 56 PRO B N 1
ATOM 1502 C CA . PRO B 1 78 ? -10.066 17.967 -24.193 1.00 25.66 56 PRO B CA 1
ATOM 1503 C C . PRO B 1 78 ? -8.654 17.353 -24.112 1.00 24.03 56 PRO B C 1
ATOM 1504 O O . PRO B 1 78 ? -8.419 16.205 -24.541 1.00 21.85 56 PRO B O 1
ATOM 1508 N N . GLU B 1 79 ? -7.710 18.073 -23.524 1.00 26.44 57 GLU B N 1
ATOM 1509 C CA . GLU B 1 79 ? -6.373 17.476 -23.260 1.00 27.86 57 GLU B CA 1
ATOM 1510 C C . GLU B 1 79 ? -6.481 16.338 -22.237 1.00 24.87 57 GLU B C 1
ATOM 1511 O O . GLU B 1 79 ? -7.007 16.535 -21.163 1.00 25.37 57 GLU B O 1
ATOM 1517 N N . ILE B 1 80 ? -5.948 15.175 -22.538 1.00 23.66 58 ILE B N 1
ATOM 1518 C CA . ILE B 1 80 ? -5.950 14.069 -21.549 1.00 23.37 58 ILE B CA 1
ATOM 1519 C C . ILE B 1 80 ? -4.834 14.319 -20.524 1.00 21.81 58 ILE B C 1
ATOM 1520 O O . ILE B 1 80 ? -3.747 14.776 -20.903 1.00 22.16 58 ILE B O 1
ATOM 1525 N N . PRO B 1 81 ? -5.078 14.027 -19.242 1.00 20.82 59 PRO B N 1
ATOM 1526 C CA . PRO B 1 81 ? -3.965 14.099 -18.265 1.00 21.23 59 PRO B CA 1
ATOM 1527 C C . PRO B 1 81 ? -2.794 13.237 -18.741 1.00 20.55 59 PRO B C 1
ATOM 1528 O O . PRO B 1 81 ? -2.994 12.188 -19.356 1.00 20.12 59 PRO B O 1
ATOM 1532 N N . SER B 1 82 ? -1.586 13.673 -18.461 1.00 21.53 60 SER B N 1
ATOM 1533 C CA . SER B 1 82 ? -0.424 13.034 -19.052 1.00 22.81 60 SER B CA 1
ATOM 1534 C C . SER B 1 82 ? -0.173 11.607 -18.579 1.00 22.54 60 SER B C 1
ATOM 1535 O O . SER B 1 82 ? -0.435 11.281 -17.433 1.00 20.96 60 SER B O 1
ATOM 1538 N N . LYS B 1 83 ? 0.341 10.755 -19.466 1.00 24.56 61 LYS B N 1
ATOM 1539 C CA . LYS B 1 83 ? 0.885 9.478 -19.013 1.00 27.82 61 LYS B CA 1
ATOM 1540 C C . LYS B 1 83 ? 2.234 9.675 -18.297 1.00 27.82 61 LYS B C 1
ATOM 1541 O O . LYS B 1 83 ? 2.682 8.812 -17.556 1.00 29.00 61 LYS B O 1
ATOM 1547 N N . HIS B 1 84 ? 2.865 10.822 -18.472 1.00 26.64 62 HIS B N 1
ATOM 1548 C CA . HIS B 1 84 ? 4.2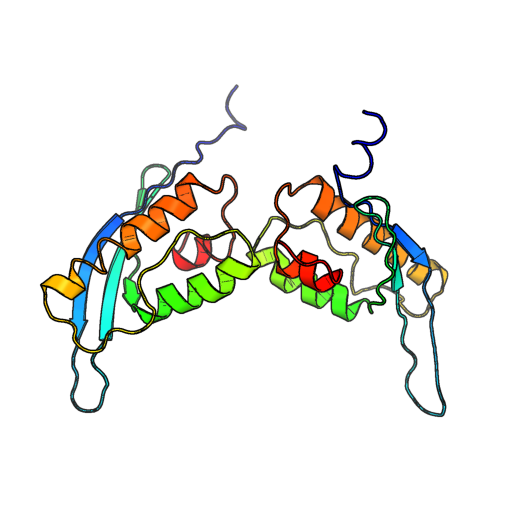13 11.007 -17.939 1.00 27.15 62 HIS B CA 1
ATOM 1549 C C . HIS B 1 84 ? 4.165 11.761 -16.641 1.00 24.31 62 HIS B C 1
ATOM 1550 O O . HIS B 1 84 ? 4.512 12.939 -16.559 1.00 24.60 62 HIS B O 1
ATOM 1557 N N . VAL B 1 85 ? 3.787 11.007 -15.628 1.00 23.53 63 VAL B N 1
ATOM 1558 C CA . VAL B 1 85 ? 3.674 11.450 -14.233 1.00 23.72 63 VAL B CA 1
ATOM 1559 C C . VAL B 1 85 ? 4.220 10.372 -13.286 1.00 22.70 63 VAL B C 1
ATOM 1560 O O . VAL B 1 85 ? 4.358 9.198 -13.641 1.00 22.91 63 VAL B O 1
ATOM 1564 N N . ARG B 1 86 ? 4.571 10.795 -12.072 1.00 21.68 64 ARG B N 1
ATOM 1565 C CA . ARG B 1 86 ? 5.039 9.877 -11.032 1.00 22.17 64 ARG B CA 1
ATOM 1566 C C . ARG B 1 86 ? 3.828 9.164 -10.468 1.00 21.53 64 ARG B C 1
ATOM 1567 O O . ARG B 1 86 ? 3.362 9.485 -9.374 1.00 21.47 64 ARG B O 1
ATOM 1575 N N . ASN B 1 87 ? 3.344 8.212 -11.261 1.00 22.15 65 ASN B N 1
ATOM 1576 C CA . ASN B 1 87 ? 2.062 7.500 -11.033 1.00 23.14 65 ASN B CA 1
ATOM 1577 C C . ASN B 1 87 ? 2.048 6.547 -9.852 1.00 24.20 65 ASN B C 1
ATOM 1578 O O . ASN B 1 87 ? 1.059 5.822 -9.698 1.00 25.86 65 ASN B O 1
ATOM 1583 N N . TRP B 1 88 ? 3.103 6.547 -9.010 1.00 24.33 66 TRP B N 1
ATOM 1584 C CA . TRP B 1 88 ? 3.175 5.779 -7.752 1.00 24.88 66 TRP B CA 1
ATOM 1585 C C . TRP B 1 88 ? 3.033 6.651 -6.519 1.00 24.95 66 TRP B C 1
ATOM 1586 O O . TRP B 1 88 ? 2.969 6.144 -5.386 1.00 26.81 66 TRP B O 1
ATOM 1597 N N . VAL B 1 89 ? 3.012 7.974 -6.716 1.00 23.45 67 VAL B N 1
ATOM 1598 C CA . VAL B 1 89 ? 2.958 8.946 -5.639 1.00 22.33 67 VAL B CA 1
ATOM 1599 C C . VAL B 1 89 ? 1.499 9.329 -5.369 1.00 21.69 67 VAL B C 1
ATOM 1600 O O . VAL B 1 89 ? 0.840 9.867 -6.255 1.00 21.03 67 VAL B O 1
ATOM 1604 N N . PRO B 1 90 ? 1.008 9.126 -4.137 1.00 22.23 68 PRO B N 1
ATOM 1605 C CA . PRO B 1 90 ? -0.394 9.481 -3.895 1.00 22.44 68 PRO B CA 1
ATOM 1606 C C . PRO B 1 90 ? -0.853 10.875 -4.307 1.00 22.22 68 PRO B C 1
ATOM 1607 O O . PRO B 1 90 ? -1.951 11.005 -4.866 1.00 20.46 68 PRO B O 1
ATOM 1611 N N . LYS B 1 91 ? -0.067 11.928 -4.031 1.00 22.55 69 LYS B N 1
ATOM 1612 C CA . LYS B 1 91 ? -0.570 13.259 -4.433 1.00 23.41 69 LYS B CA 1
ATOM 1613 C C . LYS B 1 91 ? -0.648 13.460 -5.947 1.00 21.30 69 LYS B C 1
ATOM 1614 O O . LYS B 1 91 ? -1.452 14.244 -6.456 1.00 20.18 69 LYS B O 1
ATOM 1620 N N . VAL B 1 92 ? 0.198 12.739 -6.673 1.00 19.81 70 VAL B N 1
ATOM 1621 C CA . VAL B 1 92 ? 0.206 12.776 -8.120 1.00 18.72 70 VAL B CA 1
ATOM 1622 C C . VAL B 1 92 ? -1.037 12.038 -8.637 1.00 18.42 70 VAL B C 1
ATOM 1623 O O . VAL B 1 92 ? -1.671 12.479 -9.617 1.00 19.32 70 VAL B O 1
ATOM 1627 N N . LEU B 1 93 ? -1.361 10.932 -7.992 1.00 20.24 71 LEU B N 1
ATOM 1628 C CA . LEU B 1 93 ? -2.571 10.181 -8.311 1.00 19.26 71 LEU B CA 1
ATOM 1629 C C . LEU B 1 93 ? -3.827 10.989 -8.040 1.00 18.56 71 LEU B C 1
ATOM 1630 O O . LEU B 1 93 ? -4.775 10.954 -8.836 1.00 17.43 71 LEU B O 1
ATOM 1635 N N . GLU B 1 94 ? -3.816 11.789 -6.989 1.00 19.42 72 GLU B N 1
ATOM 1636 C CA . GLU B 1 94 ? -4.902 12.755 -6.724 1.00 20.82 72 GLU B CA 1
ATOM 1637 C C . GLU B 1 94 ? -5.018 13.807 -7.854 1.00 21.14 72 GLU B C 1
ATOM 1638 O O . GLU B 1 94 ? -6.127 14.175 -8.276 1.00 20.32 72 GLU B O 1
ATOM 1644 N N . GLN B 1 95 ? -3.883 14.338 -8.297 1.00 21.93 73 GLN B N 1
ATOM 1645 C CA . GLN B 1 95 ? -3.927 15.293 -9.385 1.00 23.41 73 GLN B CA 1
ATOM 1646 C C . GLN B 1 95 ? -4.480 14.643 -10.667 1.00 20.69 73 GLN B C 1
ATOM 1647 O O . GLN B 1 95 ? -5.241 15.245 -11.415 1.00 20.28 73 GLN B O 1
ATOM 1653 N N . ARG B 1 96 ? -4.069 13.418 -10.924 1.00 19.20 74 ARG B N 1
ATOM 1654 C CA . ARG B 1 96 ? -4.579 12.662 -12.054 1.00 18.33 74 ARG B CA 1
ATOM 1655 C C . ARG B 1 96 ? -6.077 12.427 -11.920 1.00 17.57 74 ARG B C 1
ATOM 1656 O O . ARG B 1 96 ? -6.819 12.496 -12.915 1.00 16.83 74 ARG B O 1
ATOM 1664 N N . ARG B 1 97 ? -6.527 12.088 -10.717 1.00 17.03 75 ARG B N 1
ATOM 1665 C CA . ARG B 1 97 ? -7.954 11.913 -10.476 1.00 17.00 75 ARG B CA 1
ATOM 1666 C C . ARG B 1 97 ? -8.701 13.185 -10.874 1.00 17.07 75 ARG B C 1
ATOM 1667 O O . ARG B 1 97 ? -9.705 13.121 -11.611 1.00 16.13 75 ARG B O 1
ATOM 1675 N N . GLN B 1 98 ? -8.214 14.314 -10.398 1.00 18.54 76 GLN B N 1
ATOM 1676 C CA . GLN B 1 98 ? -8.847 15.587 -10.702 1.00 19.61 76 GLN B CA 1
ATOM 1677 C C . GLN B 1 98 ? -8.871 15.822 -12.216 1.00 19.37 76 GLN B C 1
ATOM 1678 O O . GLN B 1 98 ? -9.855 16.288 -12.774 1.00 18.48 76 GLN B O 1
ATOM 1684 N N . GLY B 1 99 ? -7.740 15.574 -12.854 1.00 18.61 77 GLY B N 1
ATOM 1685 C CA . GLY B 1 99 ? -7.575 15.763 -14.310 1.00 18.72 77 GLY B CA 1
ATOM 1686 C C . GLY B 1 99 ? -8.517 14.890 -15.133 1.00 17.94 77 GLY B C 1
ATOM 1687 O O . GLY B 1 99 ? -9.083 15.360 -16.140 1.00 17.67 77 GLY B O 1
ATOM 1688 N N . LEU B 1 100 ? -8.682 13.634 -14.718 1.00 16.84 78 LEU B N 1
ATOM 1689 C CA . LEU B 1 100 ? -9.575 12.697 -15.403 1.00 16.43 78 LEU B CA 1
ATOM 1690 C C . LEU B 1 100 ? -11.024 13.109 -15.234 1.00 15.52 78 LEU B C 1
ATOM 1691 O O . LEU B 1 100 ? -11.815 13.014 -16.175 1.00 14.49 78 LEU B O 1
ATOM 1696 N N . GLU B 1 101 ? -11.335 13.598 -14.038 1.00 15.33 79 GLU B N 1
ATOM 1697 C CA . GLU B 1 101 ? -12.666 14.084 -13.781 1.00 15.98 79 GLU B CA 1
ATOM 1698 C C . GLU B 1 101 ? -12.991 15.269 -14.687 1.00 16.28 79 GLU B C 1
ATOM 1699 O O . GLU B 1 101 ? -14.089 15.336 -15.288 1.00 15.81 79 GLU B O 1
ATOM 1705 N N . THR B 1 102 ? -12.078 16.237 -14.721 1.00 16.58 80 THR B N 1
ATOM 1706 C CA . THR B 1 102 ? -12.256 17.419 -15.588 1.00 17.08 80 THR B CA 1
ATOM 1707 C C . THR B 1 102 ? -12.416 17.021 -17.080 1.00 16.65 80 THR B C 1
ATOM 1708 O O . THR B 1 102 ? -13.264 17.571 -17.821 1.00 15.66 80 THR B O 1
ATOM 1712 N N . TYR B 1 103 ? -11.618 16.039 -17.499 1.00 16.35 81 TYR B N 1
ATOM 1713 C CA . TYR B 1 103 ? -11.676 15.510 -18.847 1.00 16.63 81 TYR B CA 1
ATOM 1714 C C . TYR B 1 103 ? -13.063 14.974 -19.183 1.00 15.95 81 TYR B C 1
ATOM 1715 O O . TYR B 1 103 ? -13.642 15.367 -20.220 1.00 15.74 81 TYR B O 1
ATOM 1724 N N . LEU B 1 104 ? -13.593 14.069 -18.361 1.00 15.02 82 LEU B N 1
ATOM 1725 C CA . LEU B 1 104 ? -14.924 13.502 -18.627 1.00 14.65 82 LEU B CA 1
ATOM 1726 C C . LEU B 1 104 ? -15.971 14.610 -18.604 1.00 14.91 82 LEU B C 1
ATOM 1727 O O . LEU B 1 104 ? -16.851 14.648 -19.470 1.00 15.63 82 LEU B O 1
ATOM 1732 N N . GLN B 1 105 ? -15.886 15.501 -17.614 1.00 15.27 83 GLN B N 1
ATOM 1733 C CA . GLN B 1 105 ? -16.863 16.594 -17.567 1.00 15.78 83 GLN B CA 1
ATOM 1734 C C . GLN B 1 105 ? -16.779 17.490 -18.820 1.00 16.21 83 GLN B C 1
ATOM 1735 O O . GLN B 1 105 ? -17.803 17.970 -19.306 1.00 16.75 83 GLN B O 1
ATOM 1741 N N . ALA B 1 106 ? -15.566 17.751 -19.306 1.00 16.15 84 ALA B N 1
ATOM 1742 C CA . ALA B 1 106 ? -15.393 18.611 -20.479 1.00 17.31 84 ALA B CA 1
ATOM 1743 C C . ALA B 1 106 ? -15.990 17.969 -21.742 1.00 17.08 84 ALA B C 1
ATOM 1744 O O . ALA B 1 106 ? -16.639 18.629 -22.551 1.00 18.33 84 ALA B O 1
ATOM 1746 N N . VAL B 1 107 ? -15.845 16.663 -21.879 1.00 17.14 85 VAL B N 1
ATOM 1747 C CA . VAL B 1 107 ? -16.427 15.967 -23.022 1.00 17.68 85 VAL B CA 1
ATOM 1748 C C . VAL B 1 107 ? -17.944 16.131 -22.969 1.00 18.06 85 VAL B C 1
ATOM 1749 O O . VAL B 1 107 ? -18.579 16.447 -23.990 1.00 18.33 85 VAL B O 1
ATOM 1753 N N . ILE B 1 108 ? -18.519 15.963 -21.788 1.00 17.78 86 ILE B N 1
ATOM 1754 C CA . ILE B 1 108 ? -19.974 16.082 -21.637 1.00 17.91 86 ILE B CA 1
ATOM 1755 C C . ILE B 1 108 ? -20.419 17.525 -21.923 1.00 19.50 86 ILE B C 1
ATOM 1756 O O . ILE B 1 108 ? -21.423 17.747 -22.594 1.00 20.43 86 ILE B O 1
ATOM 1761 N N . LEU B 1 109 ? -19.675 18.498 -21.434 1.00 20.46 87 LEU B N 1
ATOM 1762 C CA . LEU B 1 109 ? -20.078 19.895 -21.581 1.00 23.09 87 LEU B CA 1
ATOM 1763 C C . LEU B 1 109 ? -20.043 20.335 -23.053 1.00 24.41 87 LEU B C 1
ATOM 1764 O O . LEU B 1 109 ? -20.919 21.092 -23.497 1.00 26.11 87 LEU B O 1
ATOM 1769 N N . GLU B 1 110 ? -19.040 19.858 -23.781 1.00 25.01 88 GLU B N 1
ATOM 1770 C CA . GLU B 1 110 ? -18.722 20.358 -25.094 1.00 27.45 88 GLU B CA 1
ATOM 1771 C C . GLU B 1 110 ? -19.470 19.631 -26.223 1.00 27.29 88 GLU B C 1
ATOM 1772 O O . GLU B 1 110 ? -19.413 20.081 -27.361 1.00 28.82 88 GLU B O 1
ATOM 1778 N N . ASN B 1 111 ? -20.138 18.519 -25.924 1.00 25.81 89 ASN B N 1
ATOM 1779 C CA . ASN B 1 111 ? -20.691 17.650 -26.956 1.00 27.30 89 ASN B CA 1
ATOM 1780 C C . ASN B 1 111 ? -22.087 17.214 -26.621 1.00 28.89 89 ASN B C 1
ATOM 1781 O O . ASN B 1 111 ? -22.297 16.238 -25.869 1.00 29.27 89 ASN B O 1
ATOM 1786 N N . GLU B 1 112 ? -23.046 17.926 -27.210 1.00 32.33 90 GLU B N 1
ATOM 1787 C CA . GLU B 1 112 ? -24.466 17.705 -26.933 1.00 35.10 90 GLU B CA 1
ATOM 1788 C C . GLU B 1 112 ? -24.901 16.262 -27.210 1.00 31.73 90 GLU B C 1
ATOM 1789 O O . GLU B 1 112 ? -25.632 15.687 -26.421 1.00 31.81 90 GLU B O 1
ATOM 1795 N N . GLU B 1 113 ? -24.445 15.686 -28.318 1.00 29.70 91 GLU B N 1
ATOM 1796 C CA . GLU B 1 113 ? -24.716 14.291 -28.638 1.00 29.96 91 GLU B CA 1
ATOM 1797 C C . GLU B 1 113 ? -23.427 13.546 -28.390 1.00 26.32 91 GLU B C 1
ATOM 1798 O O . GLU B 1 113 ? -22.456 13.704 -29.102 1.00 25.99 91 GLU B O 1
ATOM 1804 N N . LEU B 1 114 ? -23.408 12.745 -27.344 1.00 23.69 92 LEU B N 1
ATOM 1805 C CA . LEU B 1 114 ? -22.201 12.034 -26.996 1.00 20.91 92 LEU B CA 1
ATOM 1806 C C . LEU B 1 114 ? -21.936 10.847 -27.910 1.00 20.28 92 LEU B C 1
ATOM 1807 O O . LEU B 1 114 ? -22.870 10.108 -28.249 1.00 20.65 92 LEU B O 1
ATOM 1812 N N . PRO B 1 115 ? -20.663 10.617 -28.289 1.00 19.16 93 PRO B N 1
ATOM 1813 C CA . PRO B 1 115 ? -20.347 9.449 -29.045 1.00 19.52 93 PRO B CA 1
ATOM 1814 C C . PRO B 1 115 ? -20.685 8.174 -28.306 1.00 19.26 93 PRO B C 1
ATOM 1815 O O . PRO B 1 115 ? -20.513 8.084 -27.076 1.00 18.27 93 PRO B O 1
ATOM 1819 N N . LYS B 1 116 ? -21.133 7.173 -29.043 1.00 20.47 94 LYS B N 1
ATOM 1820 C CA . LYS B 1 116 ? -21.381 5.864 -28.443 1.00 21.26 94 LYS B CA 1
ATOM 1821 C C . LYS B 1 116 ? -20.123 5.361 -27.715 1.00 21.25 94 LYS B C 1
ATOM 1822 O O . LYS B 1 116 ? -20.242 4.718 -26.681 1.00 20.25 94 LYS B O 1
ATOM 1828 N N . LEU B 1 117 ? -18.936 5.619 -28.258 1.00 21.61 95 LEU B N 1
ATOM 1829 C CA . LEU B 1 117 ? -17.698 5.235 -27.586 1.00 22.74 95 LEU B CA 1
ATOM 1830 C C . LEU B 1 117 ? -17.626 5.702 -26.137 1.00 20.23 95 LEU B C 1
ATOM 1831 O O . LEU B 1 117 ? -17.185 4.973 -25.253 1.00 19.96 95 LEU B O 1
ATOM 1836 N N . PHE B 1 118 ? -18.104 6.919 -25.918 1.00 18.29 96 PHE B N 1
ATOM 1837 C CA . PHE B 1 118 ? -18.068 7.536 -24.610 1.00 17.03 96 PHE B CA 1
ATOM 1838 C C . PHE B 1 118 ? -19.182 6.964 -23.721 1.00 16.07 96 PHE B C 1
ATOM 1839 O O . PHE B 1 118 ? -18.976 6.596 -22.573 1.00 15.63 96 PHE B O 1
ATOM 1847 N N . LEU B 1 119 ? -20.373 6.844 -24.274 1.00 16.29 97 LEU B N 1
ATOM 1848 C CA . LEU B 1 119 ? -21.465 6.206 -23.510 1.00 16.47 97 LEU B CA 1
ATOM 1849 C C . LEU B 1 119 ? -21.081 4.804 -23.084 1.00 17.27 97 LEU B C 1
ATOM 1850 O O . LEU B 1 119 ? -21.317 4.407 -21.917 1.00 17.74 97 LEU B O 1
ATOM 1855 N N . ASP B 1 120 ? -20.499 4.022 -24.003 1.00 17.80 98 ASP B N 1
ATOM 1856 C CA . ASP B 1 120 ? -20.120 2.627 -23.703 1.00 19.27 98 ASP B CA 1
ATOM 1857 C C . ASP B 1 120 ? -19.148 2.614 -22.517 1.00 18.80 98 ASP B C 1
ATOM 1858 O O . ASP B 1 120 ? -19.227 1.760 -21.608 1.00 19.47 98 ASP B O 1
ATOM 1863 N N . PHE B 1 121 ? -18.206 3.555 -22.544 1.00 18.20 99 PHE B N 1
ATOM 1864 C CA . PHE B 1 121 ? -17.196 3.681 -21.466 1.00 17.97 99 PHE B CA 1
ATOM 1865 C C . PHE B 1 121 ? -17.841 3.861 -20.096 1.00 17.51 99 PHE B C 1
ATOM 1866 O O . PHE B 1 121 ? -17.338 3.319 -19.119 1.00 18.11 99 PHE B O 1
ATOM 1874 N N . LEU B 1 122 ? -18.965 4.590 -20.050 1.00 16.76 100 LEU B N 1
ATOM 1875 C CA . LEU B 1 122 ? -19.734 4.846 -18.821 1.00 17.29 100 LEU B CA 1
ATOM 1876 C C . LEU B 1 122 ? -20.898 3.885 -18.551 1.00 18.33 100 LEU B C 1
ATOM 1877 O O . LEU B 1 122 ? -21.687 4.114 -17.642 1.00 18.65 100 LEU B O 1
ATOM 1882 N N . ASN B 1 123 ? -20.996 2.835 -19.358 1.00 20.44 101 ASN B N 1
ATOM 1883 C CA . ASN B 1 123 ? -22.091 1.835 -19.270 1.00 22.29 101 ASN B CA 1
ATOM 1884 C C . ASN B 1 123 ? -23.475 2.457 -19.366 1.00 22.41 101 ASN B C 1
ATOM 1885 O O . ASN B 1 123 ? -24.417 2.051 -18.662 1.00 22.97 101 ASN B O 1
ATOM 1890 N N . VAL B 1 124 ? -23.589 3.413 -20.289 1.00 20.80 102 VAL B N 1
ATOM 1891 C CA . VAL B 1 124 ? -24.832 4.071 -20.629 1.00 21.36 102 VAL B CA 1
ATOM 1892 C C . VAL B 1 124 ? -25.189 3.621 -22.051 1.00 24.78 102 VAL B C 1
ATOM 1893 O O . VAL B 1 124 ? -24.318 3.492 -22.918 1.00 21.78 102 VAL B O 1
ATOM 1897 N N . ARG B 1 125 ? -26.480 3.411 -22.273 1.00 19.79 103 ARG B N 1
ATOM 1898 C CA . ARG B 1 125 ? -27.030 2.951 -23.550 1.00 23.82 103 ARG B CA 1
ATOM 1899 C C . ARG B 1 125 ? -28.105 3.901 -23.998 1.00 28.78 103 ARG B C 1
ATOM 1900 O O . ARG B 1 125 ? -28.818 4.473 -23.166 1.00 25.88 103 ARG B O 1
ATOM 1903 N N . HIS B 1 126 ? -28.204 4.091 -25.316 1.00 30.46 104 HIS B N 1
ATOM 1904 C CA . HIS B 1 126 ? -29.249 4.913 -25.937 1.00 40.84 104 HIS B CA 1
ATOM 1905 C C . HIS B 1 126 ? -30.500 4.092 -26.199 1.00 47.63 104 HIS B C 1
ATOM 1906 O O . HIS B 1 126 ? -30.418 2.875 -26.354 1.00 50.00 104 HIS B O 1
ATOM 1913 N N . LEU B 1 127 ? -31.657 4.759 -26.228 1.00 55.18 105 LEU B N 1
ATOM 1914 C CA . LEU B 1 127 ? -32.975 4.134 -26.449 1.00 62.93 105 LEU B CA 1
ATOM 1915 C C . LEU B 1 127 ? -33.103 2.848 -25.651 1.00 63.93 105 LEU B C 1
ATOM 1916 O O . LEU B 1 127 ? -34.117 2.160 -25.736 1.00 76.56 105 LEU B O 1
#

InterPro domains:
  IPR001683 Phox homology [PF00787] (29-102)
  IPR001683 Phox homology [PS50195] (1-125)
  IPR001683 Phox homology [SM00312] (5-103)
  IPR036871 PX domain superfamily [G3DSA:3.30.1520.10] (1-107)
  IPR036871 PX domain superfamily [SSF64268] (3-106)
  IPR052467 Sorting nexin PX domain-containing protein [PTHR15813] (1-168)

Solvent-accessible surface area: 14861 Å² total; per-residue (Å²): 118,101,167,144,131,198,192,102,62,26,88,2,84,0,72,48,73,101,86,59,126,62,142,156,110,89,29,65,1,9,0,40,0,32,0,55,58,99,90,64,79,56,107,14,84,32,107,14,74,70,0,13,57,5,21,132,85,0,108,85,4,33,100,27,18,127,36,28,64,124,146,29,218,85,30,75,108,79,32,14,60,111,49,36,90,21,0,31,86,1,0,54,17,0,35,156,111,23,109,151,38,1,115,24,0,52,67,18,0,97,68,75,108,116,89,116,126,129,123,82,22,80,2,78,0,72,49,63,101,121,68,111,53,139,184,110,89,28,75,23,12,1,39,0,29,3,50,64,63,56,190,102,66,103,13,78,36,102,24,71,72,0,56,50,6,13,60,105,0,100,61,5,30,186,24,22,168,34,26,53,119,154,53,125,75,182,24,101,152,26,11,60,112,21,32,71,23,0,31,86,3,0,68,19,0,25,157,107,24,179,143,33,0,114,26,0,18,66,18,0,91,17,120,147,212